Protein AF-A0A3B9LWY7-F1 (afdb_monomer)

Radius of gyration: 24.26 Å; Cα contacts (8 Å, |Δi|>4): 453; chains: 1; bounding box: 61×68×82 Å

Mean predicted aligned error: 7.89 Å

Solvent-accessible surface area (backbone atoms only — not comparable to full-atom values): 15225 Å² total; per-residue (Å²): 139,87,84,85,83,85,80,82,82,78,80,77,78,77,77,74,78,71,76,75,77,68,50,30,32,35,52,43,59,10,39,91,39,77,55,3,42,53,45,30,51,45,33,46,59,39,43,55,74,39,89,74,44,43,59,57,59,55,71,57,39,55,50,28,39,50,73,69,66,57,84,69,81,74,62,43,34,27,64,58,33,23,55,49,20,58,53,57,72,30,55,25,37,34,42,32,42,20,50,75,44,82,46,75,54,98,72,73,75,64,32,14,39,14,37,37,41,40,36,38,30,34,16,84,69,19,44,77,76,46,66,51,65,62,66,29,75,26,83,40,58,69,59,7,44,49,52,42,52,51,55,54,48,33,69,62,51,40,49,50,53,56,50,51,51,55,49,51,54,48,51,58,48,48,64,70,65,48,76,82,61,91,78,64,73,87,79,77,80,77,60,96,43,68,68,59,17,50,76,72,76,44,48,74,70,43,64,78,56,92,80,80,57,67,84,36,69,61,18,62,78,61,75,59,83,72,62,71,42,69,47,73,44,65,48,86,76,16,43,61,76,46,79,42,80,43,16,47,44,46,54,53,50,48,60,30,44,53,61,44,53,66,71,39,44,28,44,53,93

Nearest PDB structures (foldseek):
  6uxc-assembly2_B  TM=6.374E-01  e=3.022E-06  Chlamydia trachomatis L2/434/Bu
  4hrv-assembly1_B  TM=6.033E-01  e=4.175E-04  Neisseria meningitidis
  3w1e-assembly1_A  TM=3.614E-01  e=6.479E-06  Vibrio alginolyticus
  4kwy-assembly1_A  TM=4.537E-01  e=3.114E-04  Caulobacter vibrioides CB15
  5tse-assembly3_C  TM=3.871E-01  e=7.847E-03  Acinetobacter baumannii

Structure (mmCIF, N/CA/C/O backbone):
data_AF-A0A3B9LWY7-F1
#
_entry.id   AF-A0A3B9LWY7-F1
#
loop_
_atom_site.group_PDB
_atom_site.id
_atom_site.type_symbol
_atom_site.label_atom_id
_atom_site.label_alt_id
_atom_site.label_comp_id
_atom_site.label_asym_id
_atom_site.label_entity_id
_atom_site.label_seq_id
_atom_site.pdbx_PDB_ins_code
_atom_site.Cartn_x
_atom_site.Cartn_y
_atom_site.Cartn_z
_atom_site.occupancy
_atom_site.B_iso_or_equiv
_atom_site.auth_seq_id
_atom_site.auth_comp_id
_atom_site.auth_asym_id
_atom_site.auth_atom_id
_atom_site.pdbx_PDB_model_num
ATOM 1 N N . MET A 1 1 ? -27.396 -40.384 -60.103 1.00 39.47 1 MET A N 1
ATOM 2 C CA . MET A 1 1 ? -26.252 -40.626 -59.195 1.00 39.47 1 MET A CA 1
ATOM 3 C C . MET A 1 1 ? -25.638 -39.269 -58.872 1.00 39.47 1 MET A C 1
ATOM 5 O O . MET A 1 1 ? -25.611 -38.453 -59.780 1.00 39.47 1 MET A O 1
ATOM 9 N N . LEU A 1 2 ? -25.191 -39.069 -57.625 1.00 35.66 2 LEU A N 1
ATOM 10 C CA . LEU A 1 2 ? -24.699 -37.832 -56.975 1.00 35.66 2 LEU A CA 1
ATOM 11 C C . LEU A 1 2 ? -25.764 -36.928 -56.317 1.00 35.66 2 LEU A C 1
ATOM 13 O O . LEU A 1 2 ? -26.243 -35.954 -56.887 1.00 35.66 2 LEU A O 1
ATOM 17 N N . LEU A 1 3 ? -26.081 -37.280 -55.063 1.00 36.31 3 LEU A N 1
ATOM 18 C CA . LEU A 1 3 ? -26.580 -36.379 -54.021 1.00 36.31 3 LEU A CA 1
ATOM 19 C C . LEU A 1 3 ? -25.378 -35.588 -53.468 1.00 36.31 3 LEU A C 1
ATOM 21 O O . LEU A 1 3 ? -24.399 -36.204 -53.048 1.00 36.31 3 LEU A O 1
ATOM 25 N N . ALA A 1 4 ? -25.456 -34.259 -53.433 1.00 38.34 4 ALA A N 1
ATOM 26 C CA . ALA A 1 4 ? -24.498 -33.416 -52.720 1.00 38.34 4 ALA A CA 1
ATOM 27 C C . ALA A 1 4 ? -25.027 -33.150 -51.302 1.00 38.34 4 ALA A C 1
ATOM 29 O O . ALA A 1 4 ? -26.046 -32.483 -51.128 1.00 38.34 4 ALA A O 1
ATOM 30 N N . ALA A 1 5 ? -24.359 -33.710 -50.294 1.00 42.88 5 ALA A N 1
ATOM 31 C CA . ALA A 1 5 ? -24.641 -33.456 -48.888 1.00 42.88 5 ALA A CA 1
ATOM 32 C C . ALA A 1 5 ? -23.820 -32.246 -48.414 1.00 42.88 5 ALA A C 1
ATOM 34 O O . ALA A 1 5 ? -22.599 -32.325 -48.296 1.00 42.88 5 ALA A O 1
ATOM 35 N N . SER A 1 6 ? -24.491 -31.124 -48.148 1.00 39.50 6 SER A N 1
ATOM 36 C CA . SER A 1 6 ? -23.903 -29.978 -47.450 1.00 39.50 6 SER A CA 1
ATOM 37 C C . SER A 1 6 ? -23.826 -30.284 -45.955 1.00 39.50 6 SER A C 1
ATOM 39 O O . SER A 1 6 ? -24.847 -30.310 -45.271 1.00 39.50 6 SER A O 1
ATOM 41 N N . PHE A 1 7 ? -22.615 -30.503 -45.444 1.00 39.81 7 PHE A N 1
ATOM 42 C CA . PHE A 1 7 ? -22.345 -30.513 -44.009 1.00 39.81 7 PHE A CA 1
ATOM 43 C C . PHE A 1 7 ? -22.220 -29.069 -43.510 1.00 39.81 7 PHE A C 1
ATOM 45 O O . PHE A 1 7 ? -21.293 -28.350 -43.877 1.00 39.81 7 PHE A O 1
ATOM 52 N N . LEU A 1 8 ? -23.180 -28.644 -42.687 1.00 37.53 8 LEU A N 1
ATOM 53 C CA . LEU A 1 8 ? -23.111 -27.400 -41.926 1.00 37.53 8 LEU A CA 1
ATOM 54 C C . LEU A 1 8 ? -22.264 -27.656 -40.669 1.00 37.53 8 LEU A C 1
ATOM 56 O O . LEU A 1 8 ? -22.717 -28.309 -39.728 1.00 37.53 8 LEU A O 1
ATOM 60 N N . SER A 1 9 ? -21.031 -27.161 -40.652 1.00 38.88 9 SER A N 1
ATOM 61 C CA . SER A 1 9 ? -20.160 -27.215 -39.476 1.00 38.88 9 SER A CA 1
ATOM 62 C C . SER A 1 9 ? -20.538 -26.092 -38.506 1.00 38.88 9 SER A C 1
ATOM 64 O O . SER A 1 9 ? -20.132 -24.945 -38.683 1.00 38.88 9 SER A O 1
ATOM 66 N N . PHE A 1 10 ? -21.324 -26.409 -37.477 1.00 38.25 10 PHE A N 1
ATOM 67 C CA . PHE A 1 10 ? -21.504 -25.530 -36.320 1.00 38.25 10 PHE A CA 1
ATOM 68 C C . PHE A 1 10 ? -20.219 -25.551 -35.481 1.00 38.25 10 PHE A C 1
ATOM 70 O O . PHE A 1 10 ? -19.964 -26.500 -34.743 1.00 38.25 10 PHE A O 1
ATOM 77 N N . ASN A 1 11 ? -19.402 -24.502 -35.590 1.00 37.69 11 ASN A N 1
ATOM 78 C CA . ASN A 1 11 ? -18.345 -24.235 -34.619 1.00 37.69 11 ASN A CA 1
ATOM 79 C C . ASN A 1 11 ? -19.003 -23.733 -33.326 1.00 37.69 11 ASN A C 1
ATOM 81 O O . ASN A 1 11 ? -19.294 -22.545 -33.192 1.00 37.69 11 ASN A O 1
ATOM 85 N N . LEU A 1 12 ? -19.269 -24.636 -32.377 1.00 42.66 12 LEU A N 1
ATOM 86 C CA . LEU A 1 12 ? -19.456 -24.235 -30.986 1.00 42.66 12 LEU A CA 1
ATOM 87 C C . LEU A 1 12 ? -18.087 -23.806 -30.450 1.00 42.66 12 LEU A C 1
ATOM 89 O O . LEU A 1 12 ? -17.295 -24.637 -30.008 1.00 42.66 12 LEU A O 1
ATOM 93 N N . SER A 1 13 ? -17.811 -22.504 -30.475 1.00 43.75 13 SER A N 1
ATOM 94 C CA . SER A 1 13 ? -16.790 -21.925 -29.608 1.00 43.75 13 SER A CA 1
ATOM 95 C C . SER A 1 13 ? -17.257 -22.116 -28.169 1.00 43.75 13 SER A C 1
ATOM 97 O O . SER A 1 13 ? -18.077 -21.354 -27.657 1.00 43.75 13 SER A O 1
ATOM 99 N N . ALA A 1 14 ? -16.770 -23.173 -27.524 1.00 39.53 14 ALA A N 1
ATOM 100 C CA . ALA A 1 14 ? -16.868 -23.333 -26.087 1.00 39.53 14 ALA A CA 1
ATOM 101 C C . ALA A 1 14 ? -16.003 -22.242 -25.441 1.00 39.53 14 ALA A C 1
ATOM 103 O O . ALA A 1 14 ? -14.825 -22.445 -25.160 1.00 39.53 14 ALA A O 1
ATOM 104 N N . ALA A 1 15 ? -16.585 -21.061 -25.229 1.00 42.59 15 ALA A N 1
ATOM 105 C CA . ALA A 1 15 ? -16.087 -20.128 -24.236 1.00 42.59 15 ALA A CA 1
ATOM 106 C C . ALA A 1 15 ? -16.265 -20.821 -22.882 1.00 42.59 15 ALA A C 1
ATOM 108 O O . ALA A 1 15 ? -17.331 -20.759 -22.268 1.00 42.59 15 ALA A O 1
ATOM 109 N N . GLY A 1 16 ? -15.252 -21.582 -22.471 1.00 38.44 16 GLY A N 1
ATOM 110 C CA . GLY A 1 16 ? -15.178 -22.132 -21.132 1.00 38.44 16 GLY A CA 1
ATOM 111 C C . GLY A 1 16 ? -15.204 -20.963 -20.162 1.00 38.44 16 GLY A C 1
ATOM 112 O O . GLY A 1 16 ? -14.192 -20.301 -19.962 1.00 38.44 16 GLY A O 1
ATOM 113 N N . GLN A 1 17 ? -16.369 -20.687 -19.578 1.00 44.22 17 GLN A N 1
ATOM 114 C CA . GLN A 1 17 ? -16.454 -19.865 -18.386 1.00 44.22 17 GLN A CA 1
ATOM 115 C C . GLN A 1 17 ? -15.777 -20.653 -17.267 1.00 44.22 17 GLN A C 1
ATOM 117 O O . GLN A 1 17 ? -16.415 -21.408 -16.535 1.00 44.22 17 GLN A O 1
ATOM 122 N N . THR A 1 18 ? -14.458 -20.527 -17.147 1.00 46.84 18 THR A N 1
ATOM 123 C CA . THR A 1 18 ? -13.780 -20.826 -15.892 1.00 46.84 18 THR A CA 1
ATOM 124 C C . THR A 1 18 ? -14.348 -19.857 -14.871 1.00 46.84 18 THR A C 1
ATOM 126 O O . THR A 1 18 ? -13.968 -18.687 -14.850 1.00 46.84 18 THR A O 1
ATOM 129 N N . SER A 1 19 ? -15.310 -20.330 -14.077 1.00 52.88 19 SER A N 1
ATOM 130 C CA . SER A 1 19 ? -15.795 -19.633 -12.890 1.00 52.88 19 SER A CA 1
ATOM 131 C C . SER A 1 19 ? -14.568 -19.175 -12.105 1.00 52.88 19 SER A C 1
ATOM 133 O O . SER A 1 19 ? -13.784 -20.007 -11.647 1.00 52.88 19 SER A O 1
ATOM 135 N N . GLY A 1 20 ? -14.336 -17.861 -12.062 1.00 64.56 20 GLY A N 1
ATOM 136 C CA . GLY A 1 20 ? -13.120 -17.298 -11.490 1.00 64.56 20 GLY A CA 1
ATOM 137 C C . GLY A 1 20 ? -12.962 -17.763 -10.047 1.00 64.56 20 GLY A C 1
ATOM 138 O O . GLY A 1 20 ? -13.898 -17.650 -9.257 1.00 64.56 20 GLY A O 1
ATOM 139 N N . ARG A 1 21 ? -11.791 -18.315 -9.710 1.00 84.12 21 ARG A N 1
ATOM 140 C CA . ARG A 1 21 ? -11.434 -18.611 -8.319 1.00 84.12 21 ARG A CA 1
ATOM 141 C C . ARG A 1 21 ? -11.608 -17.333 -7.493 1.00 84.12 21 ARG A C 1
ATOM 143 O O . ARG A 1 21 ? -11.116 -16.280 -7.900 1.00 84.12 21 ARG A O 1
ATOM 150 N N . VAL A 1 22 ? -12.285 -17.462 -6.350 1.00 92.56 22 VAL A N 1
ATOM 151 C CA . VAL A 1 22 ? -12.427 -16.390 -5.358 1.00 92.56 22 VAL A CA 1
ATOM 152 C C . VAL A 1 22 ? -11.024 -15.968 -4.907 1.00 92.56 22 VAL A C 1
ATOM 154 O O . VAL A 1 22 ? -10.291 -16.833 -4.410 1.00 92.56 22 VAL A O 1
ATOM 157 N N . PRO A 1 23 ? -10.628 -14.698 -5.107 1.00 95.50 23 PRO A N 1
ATOM 158 C CA . PRO A 1 23 ? -9.309 -14.226 -4.721 1.00 95.50 23 PRO A CA 1
ATOM 159 C C . PRO A 1 23 ? -9.136 -14.300 -3.211 1.00 95.50 23 PRO A C 1
ATOM 161 O O . PRO A 1 23 ? -10.068 -14.058 -2.433 1.00 95.50 23 PRO A O 1
ATOM 164 N N . THR A 1 24 ? -7.926 -14.654 -2.805 1.00 97.62 24 THR A N 1
ATOM 165 C CA . THR A 1 24 ? -7.570 -14.826 -1.403 1.00 97.62 24 THR A CA 1
ATOM 166 C C . THR A 1 24 ? -6.721 -13.654 -0.944 1.00 97.62 24 THR A C 1
ATOM 168 O O . THR A 1 24 ? -5.894 -13.151 -1.706 1.00 97.62 24 THR A O 1
ATOM 171 N N . ILE A 1 25 ? -6.960 -13.187 0.277 1.00 98.44 25 ILE A N 1
ATOM 172 C CA . ILE A 1 25 ? -6.294 -12.007 0.811 1.00 98.44 25 ILE A CA 1
ATOM 173 C C . ILE A 1 25 ? -5.812 -12.226 2.239 1.00 98.44 25 ILE A C 1
ATOM 175 O O . ILE A 1 25 ? -6.582 -12.599 3.126 1.00 98.44 25 ILE A O 1
ATOM 179 N N . ALA A 1 26 ? -4.535 -11.938 2.460 1.00 98.62 26 ALA A N 1
ATOM 180 C CA . ALA A 1 26 ? -3.935 -11.870 3.782 1.00 98.62 26 ALA A CA 1
ATOM 181 C C . ALA A 1 26 ? -3.931 -10.421 4.292 1.00 98.62 26 ALA A C 1
ATOM 183 O O . ALA A 1 26 ? -3.662 -9.491 3.537 1.00 98.62 26 ALA A O 1
ATOM 184 N N . VAL A 1 27 ? -4.193 -10.211 5.582 1.00 98.56 27 VAL A N 1
ATOM 185 C CA . VAL A 1 27 ? -4.053 -8.894 6.227 1.00 98.56 27 VAL A CA 1
ATOM 186 C C . VAL A 1 27 ? -2.999 -9.019 7.317 1.00 98.56 27 VAL A C 1
ATOM 188 O O . VAL A 1 27 ? -3.226 -9.704 8.314 1.00 98.56 27 VAL A O 1
ATOM 191 N N . LEU A 1 28 ? -1.841 -8.397 7.101 1.00 98.50 28 LEU A N 1
ATOM 192 C CA . LEU A 1 28 ? -0.750 -8.359 8.070 1.00 98.50 28 LEU A CA 1
ATOM 193 C C . LEU A 1 28 ? -1.039 -7.330 9.170 1.00 98.50 28 LEU A C 1
ATOM 195 O O . LEU A 1 28 ? -1.830 -6.404 8.982 1.00 98.50 28 LEU A O 1
ATOM 199 N N . ASP A 1 29 ? -0.364 -7.482 10.312 1.00 97.00 29 ASP A N 1
ATOM 200 C CA . ASP A 1 29 ? -0.404 -6.488 11.387 1.00 97.00 29 ASP A CA 1
ATOM 201 C C . ASP A 1 29 ? 0.097 -5.126 10.855 1.00 97.00 29 ASP A C 1
ATOM 203 O O . ASP A 1 29 ? 1.108 -5.055 10.149 1.00 97.00 29 ASP A O 1
ATOM 207 N N . PHE A 1 30 ? -0.606 -4.036 11.184 1.00 97.56 30 PHE A N 1
ATOM 208 C CA . PHE A 1 30 ? -0.230 -2.686 10.743 1.00 97.56 30 PHE A CA 1
ATOM 209 C C . PHE A 1 30 ? 0.815 -2.068 11.675 1.00 97.56 30 PHE A C 1
ATOM 211 O O . PHE A 1 30 ? 0.509 -1.175 12.470 1.00 97.56 30 PHE A O 1
ATOM 218 N N . GLY A 1 31 ? 2.040 -2.580 11.588 1.00 94.19 31 GLY A N 1
ATOM 219 C CA . GLY A 1 31 ? 3.131 -2.257 12.502 1.00 94.19 31 GLY A CA 1
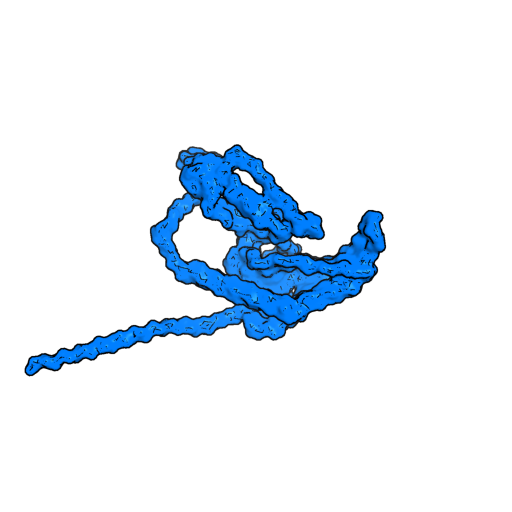ATOM 220 C C . GLY A 1 31 ? 2.935 -2.872 13.893 1.00 94.19 31 GLY A C 1
ATOM 221 O O . GLY A 1 31 ? 2.008 -3.646 14.142 1.00 94.19 31 GLY A O 1
ATOM 222 N N . ASP A 1 32 ? 3.808 -2.506 14.832 1.00 93.12 32 ASP A N 1
ATOM 223 C CA . ASP A 1 32 ? 3.849 -3.115 16.173 1.00 93.12 32 ASP A CA 1
ATOM 224 C C . ASP A 1 32 ? 2.919 -2.441 17.197 1.00 93.12 32 ASP A C 1
ATOM 226 O O . ASP A 1 32 ? 2.796 -2.876 18.350 1.00 93.12 32 ASP A O 1
ATOM 230 N N . SER A 1 33 ? 2.253 -1.355 16.804 1.00 95.56 33 SER A N 1
ATOM 231 C CA . SER A 1 33 ? 1.417 -0.578 17.714 1.00 95.56 33 SER A CA 1
ATOM 232 C C . SER A 1 33 ? 0.145 -1.346 18.120 1.00 95.56 33 SER A C 1
ATOM 234 O O . SER A 1 33 ? -0.378 -2.204 17.402 1.00 95.56 33 SER A O 1
ATOM 236 N N . ALA A 1 34 ? -0.405 -1.027 19.297 1.00 96.12 34 ALA A N 1
ATOM 237 C CA . ALA A 1 34 ? -1.677 -1.606 19.738 1.00 96.12 34 ALA A CA 1
ATOM 238 C C . ALA A 1 34 ? -2.847 -1.221 18.813 1.00 96.12 34 ALA A C 1
ATOM 240 O O . ALA A 1 34 ? -3.760 -2.023 18.609 1.00 96.12 34 ALA A O 1
ATOM 241 N N . LEU A 1 35 ? -2.810 -0.012 18.240 1.00 98.06 35 LEU A N 1
ATOM 242 C CA . LEU A 1 35 ? -3.773 0.408 17.227 1.00 98.06 35 LEU A CA 1
ATOM 243 C C . LEU A 1 35 ? -3.569 -0.366 15.922 1.00 98.06 35 LEU A C 1
ATOM 245 O O . LEU A 1 35 ? -4.555 -0.760 15.316 1.00 98.06 35 LEU A O 1
ATOM 249 N N . GLY A 1 36 ? -2.321 -0.635 15.535 1.00 97.81 36 GLY A N 1
ATOM 250 C CA . GLY A 1 36 ? -1.944 -1.407 14.351 1.00 97.81 36 GLY A CA 1
ATOM 251 C C . GLY A 1 36 ? -2.590 -2.784 14.294 1.00 97.81 36 GLY A C 1
ATOM 252 O O . GLY A 1 36 ? -3.277 -3.132 13.328 1.00 97.81 36 GLY A O 1
ATOM 253 N N . ARG A 1 37 ? -2.459 -3.540 15.385 1.00 96.56 37 ARG A N 1
ATOM 254 C CA . ARG A 1 37 ? -3.116 -4.848 15.532 1.00 96.56 37 ARG A CA 1
ATOM 255 C C . ARG A 1 37 ? -4.639 -4.737 15.470 1.00 96.56 37 ARG A C 1
ATOM 257 O O . ARG A 1 37 ? -5.270 -5.406 14.664 1.00 96.56 37 ARG A O 1
ATOM 264 N N . ARG A 1 38 ? -5.236 -3.801 16.216 1.00 97.88 38 ARG A N 1
ATOM 265 C CA . ARG A 1 38 ? -6.697 -3.588 16.196 1.00 97.88 38 ARG A CA 1
ATOM 266 C C . ARG A 1 38 ? -7.219 -3.150 14.823 1.00 97.88 38 ARG A C 1
ATOM 268 O O . ARG A 1 38 ? -8.319 -3.533 14.444 1.00 97.88 38 ARG A O 1
ATOM 275 N N . ALA A 1 39 ? -6.477 -2.317 14.099 1.00 98.44 39 ALA A N 1
ATOM 276 C CA . ALA A 1 39 ? -6.865 -1.806 12.787 1.00 98.44 39 ALA A CA 1
ATOM 277 C C . ALA A 1 39 ? -6.840 -2.914 11.729 1.00 98.44 39 ALA A C 1
ATOM 279 O O . ALA A 1 39 ? -7.824 -3.081 11.009 1.00 98.44 39 ALA A O 1
ATOM 280 N N . SER A 1 40 ? -5.763 -3.701 11.687 1.00 98.19 40 SER A N 1
ATOM 281 C CA . SER A 1 40 ? -5.647 -4.865 10.800 1.00 98.19 40 SER A CA 1
ATOM 282 C C . SER A 1 40 ? -6.686 -5.949 11.123 1.00 98.19 40 SER A C 1
ATOM 284 O O . SER A 1 40 ? -7.351 -6.429 10.208 1.00 98.19 40 SER A O 1
ATOM 286 N N . GLU A 1 41 ? -6.912 -6.271 12.405 1.00 97.94 41 GLU A N 1
ATOM 287 C CA . GLU A 1 41 ? -8.005 -7.142 12.890 1.00 97.94 41 GLU A CA 1
ATOM 288 C C . GLU A 1 41 ? -9.373 -6.684 12.378 1.00 97.94 41 GLU A C 1
ATOM 290 O O . GLU A 1 41 ? -10.084 -7.443 11.719 1.00 97.94 41 GLU A O 1
ATOM 295 N N . ARG A 1 42 ? -9.728 -5.416 12.609 1.00 98.12 42 ARG A N 1
ATOM 296 C CA . ARG A 1 42 ? -11.029 -4.875 12.194 1.00 98.12 42 ARG A CA 1
ATOM 297 C C . ARG A 1 42 ? -11.201 -4.819 10.684 1.00 98.12 42 ARG A C 1
ATOM 299 O O . ARG A 1 42 ? -12.300 -5.083 10.197 1.00 98.12 42 ARG A O 1
ATOM 306 N N . LEU A 1 43 ? -10.144 -4.492 9.943 1.00 98.44 43 LEU A N 1
ATOM 307 C CA . LEU A 1 43 ? -10.188 -4.522 8.487 1.00 98.44 43 LEU A CA 1
ATOM 308 C C . LEU A 1 43 ? -10.399 -5.956 7.987 1.00 98.44 43 LEU A C 1
ATOM 310 O O . LEU A 1 43 ? -11.299 -6.186 7.183 1.00 98.44 43 LEU A O 1
ATOM 314 N N . ALA A 1 44 ? -9.640 -6.928 8.502 1.00 98.31 44 ALA A N 1
ATOM 315 C CA . ALA A 1 44 ? -9.779 -8.334 8.130 1.00 98.31 44 ALA A CA 1
ATOM 316 C C . ALA A 1 44 ? -11.186 -8.874 8.437 1.00 98.31 44 ALA A C 1
ATOM 318 O O . ALA A 1 44 ? -11.799 -9.522 7.589 1.00 98.31 44 ALA A O 1
ATOM 319 N N . GLU A 1 45 ? -11.731 -8.576 9.620 1.00 97.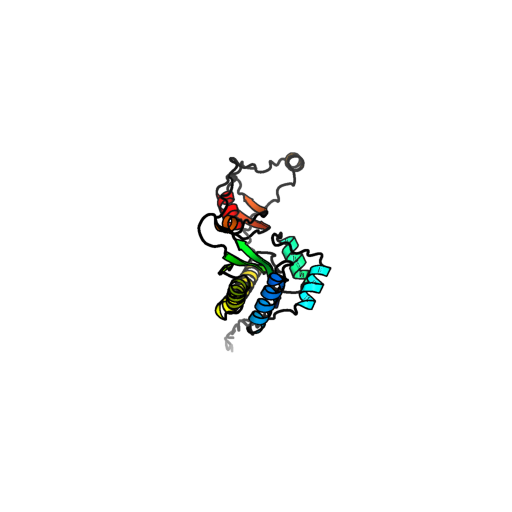94 45 GLU A N 1
ATOM 320 C CA . GLU A 1 45 ? -13.106 -8.926 10.000 1.00 97.94 45 GLU A CA 1
ATOM 321 C C . GLU A 1 45 ? -14.148 -8.290 9.076 1.00 97.94 45 GLU A C 1
ATOM 323 O O . GLU A 1 45 ? -15.093 -8.965 8.669 1.00 97.94 45 GLU A O 1
ATOM 328 N N . SER A 1 46 ? -13.972 -7.017 8.708 1.00 98.00 46 SER A N 1
ATOM 329 C CA . SER A 1 46 ? -14.859 -6.349 7.753 1.00 98.00 46 SER A CA 1
ATOM 330 C C . SER A 1 46 ? -14.806 -7.033 6.389 1.00 98.00 46 SER A C 1
ATOM 332 O O . SER A 1 46 ? -15.853 -7.382 5.846 1.00 98.00 46 SER A O 1
ATOM 334 N N . LEU A 1 47 ? -13.609 -7.292 5.853 1.00 98.12 47 LEU A N 1
ATOM 335 C CA . LEU A 1 47 ? -13.425 -7.930 4.546 1.00 98.12 47 LEU A CA 1
ATOM 336 C C . LEU A 1 47 ? -14.030 -9.342 4.489 1.00 98.12 47 LEU A C 1
ATOM 338 O O . LEU A 1 47 ? -14.558 -9.721 3.447 1.00 98.12 47 LEU A O 1
ATOM 342 N N . LYS A 1 48 ? -14.048 -10.090 5.604 1.00 97.31 48 LYS A N 1
ATOM 343 C CA . LYS A 1 48 ? -14.710 -11.410 5.699 1.00 97.31 48 LYS A CA 1
ATOM 344 C C . LYS A 1 48 ? -16.216 -11.363 5.421 1.00 97.31 48 LYS A C 1
ATOM 346 O O . LYS A 1 48 ? -16.801 -12.398 5.118 1.00 97.31 48 LYS A O 1
ATOM 351 N N . LEU A 1 49 ? -16.850 -10.194 5.532 1.00 96.75 49 LEU A N 1
ATOM 352 C CA . LEU A 1 49 ? -18.270 -10.011 5.216 1.00 96.75 49 LEU A CA 1
ATOM 353 C C . LEU A 1 49 ? -18.539 -9.930 3.703 1.00 96.75 49 LEU A C 1
ATOM 355 O O . LEU A 1 49 ? -19.701 -9.955 3.296 1.00 96.75 49 LEU A O 1
ATOM 359 N N . ASP A 1 50 ? -17.501 -9.800 2.871 1.00 95.56 50 ASP A N 1
ATOM 360 C CA . ASP A 1 50 ? -17.629 -9.830 1.417 1.00 95.56 50 ASP A CA 1
ATOM 361 C C . ASP A 1 50 ? -17.422 -11.255 0.887 1.00 95.56 50 ASP A C 1
ATOM 363 O O . ASP A 1 50 ? -16.313 -11.783 0.866 1.00 95.56 50 ASP A O 1
ATOM 367 N N . ASN A 1 51 ? -18.498 -11.875 0.398 1.00 93.50 51 ASN A N 1
ATOM 368 C CA . ASN A 1 51 ? -18.465 -13.244 -0.128 1.00 93.50 51 ASN A CA 1
ATOM 369 C C . ASN A 1 51 ? -17.640 -13.399 -1.420 1.00 93.50 51 ASN A C 1
ATOM 371 O O . ASN A 1 51 ? -17.473 -14.519 -1.904 1.00 93.50 51 ASN A O 1
ATOM 375 N N . SER A 1 52 ? -17.171 -12.300 -2.020 1.00 95.00 52 SER A N 1
ATOM 376 C CA . SER A 1 52 ? -16.296 -12.338 -3.192 1.00 95.00 52 SER A CA 1
ATOM 377 C C . SER A 1 52 ? -14.807 -12.371 -2.853 1.00 95.00 52 SER A C 1
ATOM 379 O O . SER A 1 52 ? -14.000 -12.450 -3.777 1.00 95.00 52 SER A O 1
ATOM 381 N N . LEU A 1 53 ? -14.449 -12.374 -1.564 1.00 96.50 53 LEU A N 1
ATOM 382 C CA . LEU A 1 53 ? -13.080 -12.504 -1.068 1.00 96.50 53 LEU A CA 1
ATOM 383 C C . LEU A 1 53 ? -12.966 -13.681 -0.091 1.00 96.50 53 LEU A C 1
ATOM 385 O O . LEU A 1 53 ? -13.862 -13.940 0.711 1.00 96.50 53 LEU A O 1
ATOM 389 N N . ARG A 1 54 ? -11.824 -14.371 -0.104 1.00 97.50 54 ARG A N 1
ATOM 390 C CA . ARG A 1 54 ? -11.446 -15.308 0.962 1.00 97.50 54 ARG A CA 1
ATOM 391 C C . ARG A 1 54 ? -10.345 -14.672 1.803 1.00 97.50 54 ARG A C 1
ATOM 393 O O . ARG A 1 54 ? -9.200 -14.625 1.371 1.00 97.50 54 ARG A O 1
ATOM 400 N N . VAL A 1 55 ? -10.685 -14.193 2.994 1.00 98.19 55 VAL A N 1
ATOM 401 C CA . VAL A 1 55 ? -9.702 -13.610 3.919 1.00 98.19 55 VAL A CA 1
ATOM 402 C C . VAL A 1 55 ? -9.046 -14.717 4.738 1.00 98.19 55 VAL A C 1
ATOM 404 O O . VAL A 1 55 ? -9.750 -15.533 5.339 1.00 98.19 55 VAL A O 1
ATOM 407 N N . ASP A 1 56 ? -7.717 -14.745 4.764 1.00 97.94 56 ASP A N 1
ATOM 408 C CA . ASP A 1 56 ? -6.964 -15.732 5.537 1.00 97.94 56 ASP A CA 1
ATOM 409 C C . ASP A 1 56 ? -7.081 -15.501 7.053 1.00 97.94 56 ASP A C 1
ATOM 411 O O . ASP A 1 56 ? -7.434 -14.420 7.538 1.00 97.94 56 ASP A O 1
ATOM 415 N N . ASP A 1 57 ? -6.812 -16.557 7.821 1.00 97.00 57 ASP A N 1
ATOM 416 C CA . ASP A 1 57 ? -6.770 -16.475 9.276 1.00 97.00 57 ASP A CA 1
ATOM 417 C C . ASP A 1 57 ? -5.545 -15.674 9.744 1.00 97.00 57 ASP A C 1
ATOM 419 O O . ASP A 1 57 ? -4.432 -15.877 9.260 1.00 97.00 57 ASP A O 1
ATOM 423 N N . GLN A 1 58 ? -5.734 -14.759 10.695 1.00 94.94 58 GLN A N 1
ATOM 424 C CA . GLN A 1 58 ? -4.669 -13.834 11.082 1.00 94.94 58 GLN A CA 1
ATOM 425 C C . GLN A 1 58 ? -3.508 -14.499 11.815 1.00 94.94 58 GLN A C 1
ATOM 427 O O . GLN A 1 58 ? -2.366 -14.075 11.638 1.00 94.94 58 GLN A O 1
ATOM 432 N N . ASP A 1 59 ? -3.758 -15.541 12.609 1.00 95.81 59 ASP A N 1
ATOM 433 C CA . ASP A 1 59 ? -2.670 -16.240 13.290 1.00 95.81 59 ASP A CA 1
ATOM 434 C C . ASP A 1 59 ? -1.831 -17.036 12.283 1.00 95.81 59 ASP A C 1
ATOM 436 O O . ASP A 1 59 ? -0.603 -17.079 12.402 1.00 95.81 59 ASP A O 1
ATOM 440 N N . GLN A 1 60 ? -2.465 -17.577 11.235 1.00 96.75 60 GLN A N 1
ATOM 441 C CA . GLN A 1 60 ? -1.763 -18.196 10.106 1.00 96.75 60 GLN A CA 1
ATOM 442 C C . GLN A 1 60 ? -0.929 -17.176 9.326 1.00 96.75 60 GLN A C 1
ATOM 444 O O . GLN A 1 60 ? 0.254 -17.420 9.092 1.00 96.75 60 GLN A O 1
ATOM 449 N N . VAL A 1 61 ? -1.506 -16.019 8.984 1.00 97.69 61 VAL A N 1
ATOM 450 C CA . VAL A 1 61 ? -0.797 -14.927 8.291 1.00 97.69 61 VAL A CA 1
ATOM 451 C C . VAL A 1 61 ? 0.417 -14.471 9.101 1.00 97.69 61 VAL A C 1
ATOM 453 O O . VAL A 1 61 ? 1.519 -14.368 8.564 1.00 97.69 61 VAL A O 1
ATOM 456 N N . ARG A 1 62 ? 0.253 -14.260 10.412 1.00 95.81 62 ARG A N 1
ATOM 457 C CA . ARG A 1 62 ? 1.336 -13.834 11.308 1.00 95.81 62 ARG A CA 1
ATOM 458 C C . ARG A 1 62 ? 2.443 -14.882 11.408 1.00 95.81 62 ARG A C 1
ATOM 460 O O . ARG A 1 62 ? 3.623 -14.527 11.396 1.00 95.81 62 ARG A O 1
ATOM 467 N N . ALA A 1 63 ? 2.083 -16.160 11.512 1.00 97.25 63 ALA A N 1
ATOM 468 C CA . ALA A 1 63 ? 3.049 -17.253 11.548 1.00 97.25 63 ALA A CA 1
ATOM 469 C C . ALA A 1 63 ? 3.823 -17.370 10.224 1.00 97.25 63 ALA A C 1
ATOM 471 O O . ALA A 1 63 ? 5.050 -17.462 10.248 1.00 97.25 63 ALA A O 1
ATOM 472 N N . ALA A 1 64 ? 3.125 -17.304 9.088 1.00 97.81 64 ALA A N 1
ATOM 473 C CA . ALA A 1 64 ? 3.718 -17.379 7.757 1.00 97.81 64 ALA A CA 1
ATOM 474 C C . ALA A 1 64 ? 4.665 -16.202 7.479 1.00 97.81 64 ALA A C 1
ATOM 476 O O . ALA A 1 64 ? 5.817 -16.420 7.106 1.00 97.81 64 ALA A O 1
ATOM 477 N N . ALA A 1 65 ? 4.231 -14.965 7.750 1.00 96.94 65 ALA A N 1
ATOM 478 C CA . ALA A 1 65 ? 5.053 -13.770 7.560 1.00 96.94 65 ALA A CA 1
ATOM 479 C C . ALA A 1 65 ? 6.348 -13.827 8.391 1.00 96.94 65 ALA A C 1
ATOM 481 O O . ALA A 1 65 ? 7.440 -13.616 7.866 1.00 96.94 65 ALA A O 1
ATOM 482 N N . ARG A 1 66 ? 6.252 -14.190 9.678 1.00 95.62 66 ARG A N 1
ATOM 483 C CA . ARG A 1 66 ? 7.435 -14.346 10.542 1.00 95.62 66 ARG A CA 1
ATOM 484 C C . ARG A 1 66 ? 8.339 -15.488 10.089 1.00 95.62 66 ARG A C 1
ATOM 486 O O . ARG A 1 66 ? 9.556 -15.344 10.137 1.00 95.62 66 ARG A O 1
ATOM 493 N N . GLY A 1 67 ? 7.760 -16.603 9.643 1.00 95.81 67 GLY A N 1
ATOM 494 C CA . GLY A 1 67 ? 8.505 -17.735 9.089 1.00 95.81 67 GLY A CA 1
ATOM 495 C C . GLY A 1 67 ? 9.294 -17.371 7.828 1.00 95.81 67 GLY A C 1
ATOM 496 O O . GLY A 1 67 ? 10.387 -17.892 7.629 1.00 95.81 67 GLY A O 1
ATOM 497 N N . ALA A 1 68 ? 8.784 -16.428 7.033 1.00 94.62 68 ALA A N 1
ATOM 498 C CA . ALA A 1 68 ? 9.462 -15.863 5.866 1.00 94.62 68 ALA A CA 1
ATOM 499 C C . ALA A 1 68 ? 10.523 -14.800 6.211 1.00 94.62 68 ALA A C 1
ATOM 501 O O . ALA A 1 68 ? 11.181 -14.279 5.317 1.00 94.62 68 ALA A O 1
ATOM 502 N N . GLY A 1 69 ? 10.684 -14.450 7.492 1.00 94.69 69 GLY A N 1
ATOM 503 C CA . GLY A 1 69 ? 11.606 -13.403 7.934 1.00 94.69 69 GLY A CA 1
ATOM 504 C C . GLY A 1 69 ? 11.080 -11.976 7.750 1.00 94.69 69 GLY A C 1
ATOM 505 O O . GLY A 1 69 ? 11.853 -11.030 7.890 1.00 94.69 69 GLY A O 1
ATOM 506 N N . TYR A 1 70 ? 9.786 -11.789 7.468 1.00 95.12 70 TYR A N 1
ATOM 507 C CA . TYR A 1 70 ? 9.201 -10.455 7.359 1.00 95.12 70 TYR A CA 1
ATOM 508 C C . TYR A 1 70 ? 9.172 -9.749 8.718 1.00 95.12 70 TYR A C 1
ATOM 510 O O . TYR A 1 70 ? 8.651 -10.273 9.706 1.00 95.12 70 TYR A O 1
ATOM 518 N N . SER A 1 71 ? 9.711 -8.531 8.743 1.00 90.19 71 SER A N 1
ATOM 519 C CA . SER A 1 71 ? 9.921 -7.720 9.946 1.00 90.19 71 SER A CA 1
ATOM 520 C C . SER A 1 71 ? 9.069 -6.447 9.998 1.00 90.19 71 SER A C 1
ATOM 522 O O . SER A 1 71 ? 9.329 -5.585 10.831 1.00 90.19 71 SER A O 1
ATOM 524 N N . GLY A 1 72 ? 8.059 -6.312 9.129 1.00 91.75 72 GLY A N 1
ATOM 525 C CA . GLY A 1 72 ? 7.150 -5.158 9.142 1.00 91.75 72 GLY A CA 1
ATOM 526 C C . GLY A 1 72 ? 7.510 -4.015 8.185 1.00 91.75 72 GLY A C 1
ATOM 527 O O . GLY A 1 72 ? 6.960 -2.928 8.327 1.00 91.75 72 GLY A O 1
ATOM 528 N N . SER A 1 73 ? 8.418 -4.222 7.223 1.00 92.75 73 SER A N 1
ATOM 529 C CA . SER A 1 73 ? 8.744 -3.191 6.224 1.00 92.75 73 SER A CA 1
ATOM 530 C C . SER A 1 73 ? 7.550 -2.869 5.319 1.00 92.75 73 SER A C 1
ATOM 532 O O . SER A 1 73 ? 6.942 -3.765 4.739 1.00 92.75 73 SER A O 1
ATOM 534 N N . ILE A 1 74 ? 7.276 -1.576 5.133 1.00 94.88 74 ILE A N 1
ATOM 535 C CA . ILE A 1 74 ? 6.241 -1.064 4.222 1.00 94.88 74 ILE A CA 1
ATOM 536 C C . ILE A 1 74 ? 6.813 -0.523 2.899 1.00 94.88 74 ILE A C 1
ATOM 538 O O . ILE A 1 74 ? 6.096 0.125 2.150 1.00 94.88 74 ILE A O 1
ATOM 542 N N . ASN A 1 75 ? 8.100 -0.747 2.612 1.00 96.50 75 ASN A N 1
ATOM 543 C CA . ASN A 1 75 ? 8.775 -0.309 1.384 1.00 96.50 75 ASN A CA 1
ATOM 544 C C . ASN A 1 75 ? 9.481 -1.515 0.748 1.00 96.50 75 ASN A C 1
ATOM 546 O O . ASN A 1 75 ? 10.674 -1.734 0.953 1.00 96.50 75 ASN A O 1
ATOM 550 N N . LEU A 1 76 ? 8.707 -2.348 0.046 1.00 97.62 76 LEU A N 1
ATOM 551 C CA . LEU A 1 76 ? 9.181 -3.611 -0.527 1.00 97.62 76 LEU A CA 1
ATOM 552 C C . LEU A 1 76 ? 9.516 -3.459 -2.015 1.00 97.62 76 LEU A C 1
ATOM 554 O O . LEU A 1 76 ? 8.819 -2.776 -2.769 1.00 97.62 76 LEU A O 1
ATOM 558 N N . SER A 1 77 ? 10.568 -4.146 -2.457 1.00 98.12 77 SER A N 1
ATOM 559 C CA . SER A 1 77 ? 10.776 -4.435 -3.878 1.00 98.12 77 SER A CA 1
ATOM 560 C C . SER A 1 77 ? 9.731 -5.426 -4.398 1.00 98.12 77 SER A C 1
ATOM 562 O O . SER A 1 77 ? 9.101 -6.157 -3.630 1.00 98.12 77 SER A O 1
ATOM 564 N N . LEU A 1 78 ? 9.570 -5.506 -5.721 1.00 97.94 78 LEU A N 1
ATOM 565 C CA . LEU A 1 78 ? 8.676 -6.485 -6.347 1.00 97.94 78 LEU A CA 1
ATOM 566 C C . LEU A 1 78 ? 9.057 -7.927 -5.983 1.00 97.94 78 LEU A C 1
ATOM 568 O O . LEU A 1 78 ? 8.169 -8.759 -5.823 1.00 97.94 78 LEU A O 1
ATOM 572 N N . ASN A 1 79 ? 10.356 -8.229 -5.860 1.00 97.06 79 ASN A N 1
ATOM 573 C CA . ASN A 1 79 ? 10.830 -9.552 -5.441 1.00 97.06 79 ASN A CA 1
ATOM 574 C C . ASN A 1 79 ? 10.423 -9.838 -3.991 1.00 97.06 79 ASN A C 1
ATOM 576 O O . ASN A 1 79 ? 9.741 -10.825 -3.744 1.00 97.06 79 ASN A O 1
ATOM 580 N N . GLU A 1 80 ? 10.744 -8.933 -3.060 1.00 97.88 80 GLU A N 1
ATOM 581 C CA . GLU A 1 80 ? 10.398 -9.083 -1.638 1.00 97.88 80 GLU A CA 1
ATOM 582 C C . GLU A 1 80 ? 8.882 -9.233 -1.434 1.00 97.88 80 GLU A C 1
ATOM 584 O O . GLU A 1 80 ? 8.432 -10.075 -0.657 1.00 97.88 80 GLU A O 1
ATOM 589 N N . ALA A 1 81 ? 8.078 -8.456 -2.165 1.00 98.25 81 ALA A N 1
ATOM 590 C CA . ALA A 1 81 ? 6.623 -8.539 -2.119 1.00 98.25 81 ALA A CA 1
ATOM 591 C C . ALA A 1 81 ? 6.085 -9.878 -2.661 1.00 98.25 81 ALA A C 1
ATOM 593 O O . ALA A 1 81 ? 5.162 -10.445 -2.075 1.00 98.25 81 ALA A O 1
ATOM 594 N N . ARG A 1 82 ? 6.660 -10.403 -3.752 1.00 98.12 82 ARG A N 1
ATOM 595 C CA . ARG A 1 82 ? 6.297 -11.723 -4.297 1.00 98.12 82 ARG A CA 1
ATOM 596 C C . ARG A 1 82 ? 6.693 -12.856 -3.360 1.00 98.12 82 ARG A C 1
ATOM 598 O O . ARG A 1 82 ? 5.885 -13.753 -3.137 1.00 98.12 82 ARG A O 1
ATOM 605 N N . ASP A 1 83 ? 7.889 -12.799 -2.785 1.00 98.00 83 ASP A N 1
ATOM 606 C CA . ASP A 1 83 ? 8.379 -13.814 -1.851 1.00 98.00 83 ASP A CA 1
ATOM 607 C C . ASP A 1 83 ? 7.519 -13.853 -0.581 1.00 98.00 83 ASP A C 1
ATOM 609 O O . ASP A 1 83 ? 7.111 -14.928 -0.132 1.00 98.00 83 ASP A O 1
ATOM 613 N N . LEU A 1 84 ? 7.149 -12.680 -0.051 1.00 98.31 84 LEU A N 1
ATOM 614 C CA . LEU A 1 84 ? 6.201 -12.577 1.056 1.00 98.31 84 LEU A CA 1
ATOM 615 C C . LEU A 1 84 ? 4.826 -13.139 0.670 1.00 98.31 84 LEU A C 1
ATOM 617 O O . LEU A 1 84 ? 4.272 -13.960 1.399 1.00 98.31 84 LEU A O 1
ATOM 621 N N . GLY A 1 85 ? 4.285 -12.745 -0.484 1.00 97.69 85 GLY A N 1
ATOM 622 C CA . GLY A 1 85 ? 3.008 -13.252 -0.986 1.00 97.69 85 GLY A CA 1
ATOM 623 C C . GLY A 1 85 ? 2.988 -14.778 -1.155 1.00 97.69 85 GLY A C 1
ATOM 624 O O . GLY A 1 85 ? 2.029 -15.437 -0.743 1.00 97.69 85 GLY A O 1
ATOM 625 N N . ALA A 1 86 ? 4.075 -15.354 -1.674 1.00 97.31 86 ALA A N 1
ATOM 626 C CA . ALA A 1 86 ? 4.254 -16.795 -1.816 1.00 97.31 86 ALA A CA 1
ATOM 627 C C . ALA A 1 86 ? 4.293 -17.509 -0.457 1.00 97.31 86 ALA A C 1
ATOM 629 O O . ALA A 1 86 ? 3.665 -18.557 -0.303 1.00 97.31 86 ALA A O 1
ATOM 630 N N . ALA A 1 87 ? 4.971 -16.932 0.539 1.00 97.75 87 ALA A N 1
ATOM 631 C CA . ALA A 1 87 ? 5.007 -17.482 1.890 1.00 97.75 87 ALA A CA 1
ATOM 632 C C . ALA A 1 87 ? 3.639 -17.437 2.589 1.00 97.75 87 ALA A C 1
ATOM 634 O O . ALA A 1 87 ? 3.290 -18.361 3.323 1.00 97.75 87 ALA A O 1
ATOM 635 N N . LEU A 1 88 ? 2.853 -16.385 2.344 1.00 97.88 88 LEU A N 1
ATOM 636 C CA . LEU A 1 88 ? 1.481 -16.262 2.843 1.00 97.88 88 LEU A CA 1
ATOM 637 C C . LEU A 1 88 ? 0.516 -17.234 2.147 1.00 97.88 88 LEU A C 1
ATOM 639 O O . LEU A 1 88 ? -0.506 -17.596 2.723 1.00 97.88 88 LEU A O 1
ATOM 643 N N . GLY A 1 89 ? 0.828 -17.657 0.917 1.00 96.69 89 GLY A N 1
ATOM 644 C CA . GLY A 1 89 ? -0.036 -18.526 0.116 1.00 96.69 89 GLY A CA 1
ATOM 645 C C . GLY A 1 89 ? -1.315 -17.831 -0.360 1.00 96.69 89 GLY A C 1
ATOM 646 O O . GLY A 1 89 ? -2.329 -18.499 -0.583 1.00 96.69 89 GLY A O 1
ATOM 647 N N . SER A 1 90 ? -1.273 -16.503 -0.495 1.00 96.69 90 SER A N 1
ATOM 648 C CA . SER A 1 90 ? -2.436 -15.674 -0.805 1.00 96.69 90 SER A CA 1
ATOM 649 C C . SER A 1 90 ? -2.288 -14.937 -2.135 1.00 96.69 90 SER A C 1
ATOM 651 O O . SER A 1 90 ? -1.173 -14.651 -2.552 1.00 96.69 90 SER A O 1
ATOM 653 N N . ASP A 1 91 ? -3.400 -14.634 -2.814 1.00 97.75 91 ASP A N 1
ATOM 654 C CA . ASP A 1 91 ? -3.378 -13.959 -4.122 1.00 97.75 91 ASP A CA 1
ATOM 655 C C . ASP A 1 91 ? -3.035 -12.461 -3.983 1.00 97.75 91 ASP A C 1
ATOM 657 O O . ASP A 1 91 ? -2.381 -11.875 -4.851 1.00 97.75 91 ASP A O 1
ATOM 661 N N . PHE A 1 92 ? -3.450 -11.864 -2.864 1.00 98.62 92 PHE A N 1
ATOM 662 C CA . PHE A 1 92 ? -3.191 -10.482 -2.471 1.00 98.62 92 PHE A CA 1
ATOM 663 C C . PHE A 1 92 ? -2.836 -10.412 -0.988 1.00 98.62 92 PHE A C 1
ATOM 665 O O . PHE A 1 92 ? -3.197 -11.288 -0.199 1.00 98.62 92 PHE A O 1
ATOM 672 N N . PHE A 1 93 ? -2.183 -9.333 -0.577 1.00 98.75 93 PHE A N 1
ATOM 673 C CA . PHE A 1 93 ? -2.018 -9.040 0.839 1.00 98.75 93 PHE A CA 1
ATOM 674 C C . PHE A 1 93 ? -2.108 -7.546 1.126 1.00 98.75 93 PHE A C 1
ATOM 676 O O . PHE A 1 93 ? -1.860 -6.707 0.258 1.00 98.75 93 PHE A O 1
ATOM 683 N N . ILE A 1 94 ? -2.487 -7.228 2.361 1.00 98.75 94 ILE A N 1
ATOM 684 C CA . ILE A 1 94 ? -2.516 -5.871 2.891 1.00 98.75 94 ILE A CA 1
ATOM 685 C C . ILE A 1 94 ? -1.482 -5.767 4.001 1.00 98.75 94 ILE A C 1
ATOM 687 O O . ILE A 1 94 ? -1.510 -6.550 4.949 1.00 98.75 94 ILE A O 1
ATOM 691 N N . LEU A 1 95 ? -0.610 -4.771 3.900 1.00 98.25 95 LEU A N 1
ATOM 692 C CA . LEU A 1 95 ? 0.293 -4.360 4.970 1.00 98.25 95 LEU A CA 1
ATOM 693 C C . LEU A 1 95 ? 0.108 -2.877 5.271 1.00 98.25 95 LEU A C 1
ATOM 695 O O . LEU A 1 95 ? -0.567 -2.156 4.533 1.00 98.25 95 LEU A O 1
ATOM 699 N N . GLY A 1 96 ? 0.709 -2.415 6.359 1.00 97.62 96 GLY A N 1
ATOM 700 C CA . GLY A 1 96 ? 0.602 -1.020 6.727 1.00 97.62 96 GLY A CA 1
ATOM 701 C C . GLY A 1 96 ? 1.265 -0.679 8.044 1.00 97.62 96 GLY A C 1
ATOM 702 O O . GLY A 1 96 ? 1.927 -1.506 8.664 1.00 97.62 96 GLY A O 1
ATOM 703 N N . ASP A 1 97 ? 1.024 0.549 8.473 1.00 97.50 97 ASP A N 1
ATOM 704 C CA . ASP A 1 97 ? 1.363 1.060 9.796 1.00 97.50 97 ASP A CA 1
ATOM 705 C C . ASP A 1 97 ? 0.185 1.892 10.305 1.00 97.50 97 ASP A C 1
ATOM 707 O O . ASP A 1 97 ? -0.391 2.679 9.553 1.00 97.50 97 ASP A O 1
ATOM 711 N N . ALA A 1 98 ? -0.205 1.713 11.565 1.00 98.06 98 ALA A N 1
ATOM 712 C CA . ALA A 1 98 ? -1.236 2.543 12.176 1.00 98.06 98 ALA A CA 1
ATOM 713 C C . ALA A 1 98 ? -0.830 2.971 13.577 1.00 98.06 98 ALA A C 1
ATOM 715 O O . ALA A 1 98 ? -0.417 2.152 14.400 1.00 98.06 98 ALA A O 1
ATOM 716 N N . GLN A 1 99 ? -0.981 4.259 13.873 1.00 97.50 99 GLN A N 1
ATOM 717 C CA . GLN A 1 99 ? -0.550 4.850 15.138 1.00 97.50 99 GLN A CA 1
ATOM 718 C C . GLN A 1 99 ? -1.461 6.001 15.558 1.00 97.50 99 GLN A C 1
ATOM 720 O O . GLN A 1 99 ? -2.163 6.600 14.740 1.00 97.50 99 GLN A O 1
ATOM 725 N N . THR A 1 100 ? -1.401 6.333 16.848 1.00 97.94 100 THR A N 1
ATOM 726 C CA . THR A 1 100 ? -1.992 7.551 17.401 1.00 97.94 100 THR A CA 1
ATOM 727 C C . THR A 1 100 ? -0.891 8.451 17.929 1.00 97.94 100 THR A C 1
ATOM 729 O O . THR A 1 100 ? -0.136 8.073 18.823 1.00 97.94 100 THR A O 1
ATOM 732 N N . LEU A 1 101 ? -0.831 9.671 17.408 1.00 96.31 101 LEU A N 1
ATOM 733 C CA . LEU A 1 101 ? 0.153 10.675 17.780 1.00 96.31 101 LEU A CA 1
ATOM 734 C C . LEU A 1 101 ? -0.518 11.815 18.540 1.00 96.31 101 LEU A C 1
ATOM 736 O O . LEU A 1 101 ? -1.580 12.305 18.157 1.00 96.31 101 LEU A O 1
ATOM 740 N N . ARG A 1 102 ? 0.129 12.282 19.609 1.00 96.94 102 ARG A N 1
ATOM 741 C CA . ARG A 1 102 ? -0.249 13.526 20.287 1.00 96.94 102 ARG A CA 1
ATOM 742 C C . ARG A 1 102 ? 0.427 14.693 19.575 1.00 96.94 102 ARG A C 1
ATOM 744 O O . ARG A 1 102 ? 1.650 14.807 19.602 1.00 96.94 102 ARG A O 1
ATOM 751 N N . ARG A 1 103 ? -0.358 15.584 18.980 1.00 94.81 103 ARG A N 1
ATOM 752 C CA . ARG A 1 103 ? 0.131 16.766 18.265 1.00 94.81 103 ARG A CA 1
ATOM 753 C C . ARG A 1 103 ? -0.038 18.010 19.138 1.00 94.81 103 ARG A C 1
ATOM 755 O O . ARG A 1 103 ? -1.105 18.250 19.701 1.00 94.81 103 ARG A O 1
ATOM 762 N N . SER A 1 104 ? 1.034 18.792 19.252 1.00 94.69 104 SER A N 1
ATOM 763 C CA . SER A 1 104 ? 1.058 20.064 19.989 1.00 94.69 104 SER A CA 1
ATOM 764 C C . SER A 1 104 ? 1.370 21.192 18.999 1.00 94.69 104 SER A C 1
ATOM 766 O O . SER A 1 104 ? 2.544 21.515 18.823 1.00 94.69 104 SER A O 1
ATOM 768 N N . PRO A 1 105 ? 0.366 21.715 18.271 1.00 92.75 105 PRO A N 1
ATOM 769 C CA . PRO A 1 105 ? 0.595 22.766 17.283 1.00 92.75 105 PRO A CA 1
ATOM 770 C C . PRO A 1 105 ? 1.036 24.075 17.957 1.00 92.75 105 PRO A C 1
ATOM 772 O O . PRO A 1 105 ? 0.750 24.304 19.131 1.00 92.75 105 PRO A O 1
ATOM 775 N N . SER A 1 106 ? 1.719 24.944 17.205 1.00 91.75 106 SER A N 1
ATOM 776 C CA . SER A 1 106 ? 2.110 26.282 17.677 1.00 91.75 106 SER A CA 1
ATOM 777 C C . SER A 1 106 ? 0.906 27.187 17.946 1.00 91.75 106 SER A C 1
ATOM 779 O O . SER A 1 106 ? 0.979 28.077 18.788 1.00 91.75 106 SER A O 1
ATOM 781 N N . GLU A 1 107 ? -0.203 26.938 17.248 1.00 92.44 107 GLU A N 1
ATOM 782 C CA . GLU A 1 107 ? -1.480 27.622 17.417 1.00 92.44 107 GLU A CA 1
ATOM 783 C C . GLU A 1 107 ? -2.603 26.600 17.641 1.00 92.44 107 GLU A C 1
ATOM 785 O O . GLU A 1 107 ? -2.719 25.612 16.914 1.00 92.44 107 GLU A O 1
ATOM 790 N N . GLY A 1 108 ? -3.456 26.855 18.636 1.00 92.06 108 GLY A N 1
ATOM 791 C CA . GLY A 1 108 ? -4.607 26.010 18.963 1.00 92.06 108 GLY A CA 1
ATOM 792 C C . GLY A 1 108 ? -4.347 24.951 20.046 1.00 92.06 108 GLY A C 1
ATOM 793 O O . GLY A 1 108 ? -3.247 24.848 20.592 1.00 92.06 108 GLY A O 1
ATOM 794 N N . PRO A 1 109 ? -5.388 24.187 20.428 1.00 95.44 109 PRO A N 1
ATOM 795 C CA . PRO A 1 109 ? -5.273 23.173 21.466 1.00 95.44 109 PRO A CA 1
ATOM 796 C C . PRO A 1 109 ? -4.496 21.943 20.982 1.00 95.44 109 PRO A C 1
ATOM 798 O O . PRO A 1 109 ? -4.500 21.593 19.801 1.00 95.44 109 PRO A O 1
ATOM 801 N N . VAL A 1 110 ? -3.885 21.238 21.936 1.00 96.94 110 VAL A N 1
ATOM 802 C CA . VAL A 1 110 ? -3.349 19.889 21.719 1.00 96.94 110 VAL A CA 1
ATOM 803 C C . VAL A 1 110 ? -4.466 18.973 21.225 1.00 96.94 110 VAL A C 1
ATOM 805 O O . VAL A 1 110 ? -5.568 18.977 21.775 1.00 96.94 110 VAL A O 1
ATOM 808 N N . TYR A 1 111 ? -4.153 18.146 20.234 1.00 97.19 111 TYR A N 1
ATOM 809 C CA . TYR A 1 111 ? -5.059 17.127 19.716 1.00 97.19 111 TYR A CA 1
ATOM 810 C C . TYR A 1 111 ? -4.330 15.796 19.522 1.00 97.19 111 TYR A C 1
ATOM 812 O O . TYR A 1 111 ? -3.102 15.711 19.580 1.00 97.19 111 TYR A O 1
ATOM 820 N N . PHE A 1 112 ? -5.104 14.743 19.300 1.00 98.06 112 PHE A N 1
ATOM 821 C CA . PHE A 1 112 ? -4.615 13.428 18.922 1.00 98.06 112 PHE A CA 1
ATOM 822 C C . PHE A 1 112 ? -4.990 13.152 17.476 1.00 98.06 112 PHE A C 1
ATOM 824 O O . PHE A 1 112 ? -6.114 13.424 17.059 1.00 98.06 112 PHE A O 1
ATOM 831 N N . GLU A 1 113 ? -4.043 12.611 16.727 1.00 97.31 113 GLU A N 1
ATOM 832 C CA . GLU A 1 113 ? -4.200 12.195 15.343 1.00 97.31 113 GLU A CA 1
ATOM 833 C C . GLU A 1 113 ? -4.006 10.686 15.279 1.00 97.31 113 GLU A C 1
ATOM 835 O O . GLU A 1 113 ? -2.945 10.194 15.649 1.00 97.31 113 GLU A O 1
ATOM 840 N N . SER A 1 114 ? -5.031 9.954 14.851 1.00 98.44 114 SER A N 1
ATOM 841 C CA . SER A 1 114 ? -4.912 8.523 14.558 1.00 98.44 114 SER A CA 1
ATOM 842 C C . SER A 1 114 ? -4.936 8.321 13.057 1.00 98.44 114 SER A C 1
ATOM 844 O O . SER A 1 114 ? -5.819 8.862 12.392 1.00 98.44 114 SER A O 1
ATOM 846 N N . TYR A 1 115 ? -3.992 7.550 12.531 1.00 98.06 115 TYR A N 1
ATOM 847 C CA . TYR A 1 115 ? -3.913 7.229 11.109 1.00 98.06 115 TYR A CA 1
ATOM 848 C C . TYR A 1 115 ? -3.658 5.740 10.892 1.00 98.06 115 TYR A C 1
ATOM 850 O O . TYR A 1 115 ? -3.165 5.056 11.789 1.00 98.06 115 TYR A O 1
ATOM 858 N N . ALA A 1 116 ? -3.965 5.266 9.687 1.00 98.19 116 ALA A N 1
ATOM 859 C CA . ALA A 1 116 ? -3.484 3.994 9.164 1.00 98.19 116 ALA A CA 1
ATOM 860 C C . ALA A 1 116 ? -2.974 4.218 7.740 1.00 98.19 116 ALA A C 1
ATOM 862 O O . ALA A 1 116 ? -3.744 4.654 6.895 1.00 98.19 116 ALA A O 1
ATOM 863 N N . SER A 1 117 ? -1.698 3.956 7.483 1.00 97.94 117 SER A N 1
ATOM 864 C CA . SER A 1 117 ? -1.118 3.880 6.140 1.00 97.94 117 SER A CA 1
ATOM 865 C C . SER A 1 117 ? -1.294 2.451 5.642 1.00 97.94 117 SER A C 1
ATOM 867 O O . SER A 1 117 ? -0.748 1.538 6.255 1.00 97.94 117 SER A O 1
ATOM 869 N N . ILE A 1 118 ? -2.074 2.245 4.583 1.00 98.38 118 ILE A N 1
ATOM 870 C CA . ILE A 1 118 ? -2.504 0.917 4.129 1.00 98.38 118 ILE A CA 1
ATOM 871 C C . ILE A 1 118 ? -2.059 0.698 2.688 1.00 98.38 118 ILE A C 1
ATOM 873 O O . ILE A 1 118 ? -2.267 1.565 1.842 1.00 98.38 118 ILE A O 1
ATOM 877 N N . PHE A 1 119 ? -1.478 -0.470 2.416 1.00 98.69 119 PHE A N 1
ATOM 878 C CA . PHE A 1 119 ? -0.940 -0.864 1.119 1.00 98.69 119 PHE A CA 1
ATOM 879 C C . PHE A 1 119 ? -1.565 -2.189 0.696 1.00 98.69 119 PHE A C 1
ATOM 881 O O . PHE A 1 119 ? -1.361 -3.207 1.354 1.00 98.69 119 PHE A O 1
ATOM 888 N N . LEU A 1 120 ? -2.314 -2.178 -0.406 1.00 98.75 120 LEU A N 1
ATOM 889 C CA . LEU A 1 120 ? -2.828 -3.376 -1.065 1.00 98.75 120 LEU A CA 1
ATOM 890 C C . LEU A 1 120 ? -1.843 -3.810 -2.148 1.00 98.75 120 LEU A C 1
ATOM 892 O O . LEU A 1 120 ? -1.568 -3.050 -3.078 1.00 98.75 120 LEU A O 1
ATOM 896 N N . VAL A 1 121 ? -1.358 -5.043 -2.053 1.00 98.75 121 VAL A N 1
ATOM 897 C CA . VAL A 1 121 ? -0.290 -5.568 -2.905 1.00 98.75 121 VAL A CA 1
ATOM 898 C C . VAL A 1 121 ? -0.744 -6.858 -3.584 1.00 98.75 121 VAL A C 1
ATOM 900 O O . VAL A 1 121 ? -1.393 -7.707 -2.967 1.00 98.75 121 VAL A O 1
ATOM 903 N N . SER A 1 122 ? -0.396 -7.013 -4.862 1.00 98.38 122 SER A N 1
ATOM 904 C CA . SER A 1 122 ? -0.536 -8.291 -5.565 1.00 98.38 122 SER A CA 1
ATOM 905 C C . SER A 1 122 ? 0.612 -9.224 -5.194 1.00 98.38 122 SER A C 1
ATOM 907 O O . SER A 1 122 ? 1.779 -8.887 -5.394 1.00 98.38 122 SER A O 1
ATOM 909 N N . ALA A 1 123 ? 0.291 -10.427 -4.717 1.00 97.88 123 ALA A N 1
ATOM 910 C CA . ALA A 1 123 ? 1.296 -11.448 -4.428 1.00 97.88 123 ALA A CA 1
ATOM 911 C C . ALA A 1 123 ? 1.929 -12.031 -5.700 1.00 97.88 123 ALA A C 1
ATOM 913 O O . ALA A 1 123 ? 3.040 -12.552 -5.658 1.00 97.88 123 ALA A O 1
ATOM 914 N N . HIS A 1 124 ? 1.235 -11.938 -6.837 1.00 95.12 124 HIS A N 1
ATOM 915 C CA . HIS A 1 124 ? 1.686 -12.512 -8.102 1.00 95.12 124 HIS A CA 1
ATOM 916 C C . HIS A 1 124 ? 2.727 -11.635 -8.787 1.00 95.12 124 HIS A C 1
ATOM 918 O O . HIS A 1 124 ? 3.714 -12.140 -9.317 1.00 95.12 124 HIS A O 1
ATOM 924 N N . THR A 1 125 ? 2.505 -10.321 -8.789 1.00 96.56 125 THR A N 1
ATOM 925 C CA . THR A 1 125 ? 3.379 -9.360 -9.476 1.00 96.56 125 THR A CA 1
ATOM 926 C C . THR A 1 125 ? 4.303 -8.613 -8.517 1.00 96.56 125 THR A C 1
ATOM 928 O O . THR A 1 125 ? 5.317 -8.065 -8.950 1.00 96.56 125 THR A O 1
ATOM 931 N N . GLY A 1 126 ? 3.973 -8.588 -7.221 1.00 97.81 126 GLY A N 1
ATOM 932 C CA . GLY A 1 126 ? 4.643 -7.776 -6.202 1.00 97.81 126 GLY A CA 1
ATOM 933 C C . GLY A 1 126 ? 4.280 -6.291 -6.271 1.00 97.81 126 GLY A C 1
ATOM 934 O O . GLY A 1 126 ? 4.817 -5.492 -5.504 1.00 97.81 126 GLY A O 1
ATOM 935 N N . ARG A 1 127 ? 3.400 -5.902 -7.204 1.00 97.81 127 ARG A N 1
ATOM 936 C CA . ARG A 1 127 ? 3.047 -4.503 -7.458 1.00 97.81 127 ARG A CA 1
ATOM 937 C C . ARG A 1 127 ? 2.106 -3.977 -6.383 1.00 97.81 127 ARG A C 1
ATOM 939 O O . ARG A 1 127 ? 1.152 -4.651 -5.986 1.00 97.81 127 ARG A O 1
ATOM 946 N N . LEU A 1 128 ? 2.344 -2.732 -5.987 1.00 98.19 128 LEU A N 1
ATOM 947 C CA . LEU A 1 128 ? 1.398 -1.943 -5.214 1.00 98.19 128 LEU A CA 1
ATOM 948 C C . LEU A 1 128 ? 0.171 -1.635 -6.083 1.00 98.19 128 LEU A C 1
ATOM 950 O O . LEU A 1 128 ? 0.280 -0.966 -7.107 1.00 98.19 128 LEU A O 1
ATOM 954 N N . ILE A 1 129 ? -0.994 -2.136 -5.676 1.00 98.00 129 ILE A N 1
ATOM 955 C CA . ILE A 1 129 ? -2.276 -1.889 -6.352 1.00 98.00 129 ILE A CA 1
ATOM 956 C C . ILE A 1 129 ? -2.864 -0.559 -5.892 1.00 98.00 129 ILE A C 1
ATOM 958 O O . ILE A 1 129 ? -3.409 0.211 -6.682 1.00 98.00 129 ILE A O 1
ATOM 962 N N . ARG A 1 130 ? -2.777 -0.298 -4.587 1.00 97.44 130 ARG A N 1
ATOM 963 C CA . ARG A 1 130 ? -3.317 0.904 -3.959 1.00 97.44 130 ARG A CA 1
ATOM 964 C C . ARG A 1 130 ? -2.573 1.174 -2.664 1.00 97.44 130 ARG A C 1
ATOM 966 O O . ARG A 1 130 ? -2.354 0.250 -1.887 1.00 97.44 130 ARG A O 1
ATOM 973 N N . TRP A 1 131 ? -2.287 2.444 -2.405 1.00 96.81 131 TRP A N 1
ATOM 974 C CA . TRP A 1 131 ? -2.018 2.917 -1.055 1.00 96.81 131 TRP A CA 1
ATOM 975 C C . TRP A 1 131 ? -3.073 3.948 -0.643 1.00 96.81 131 TRP A C 1
ATOM 977 O O . TRP A 1 131 ? -3.646 4.644 -1.488 1.00 96.81 131 TRP A O 1
ATOM 987 N N . GLU A 1 132 ? -3.340 4.042 0.653 1.00 96.81 132 GLU A N 1
ATOM 988 C CA . GLU A 1 132 ? -4.146 5.111 1.235 1.00 96.81 132 GLU A CA 1
ATOM 989 C C . GLU A 1 132 ? -3.727 5.413 2.675 1.00 96.81 132 GLU A C 1
ATOM 991 O O . GLU A 1 132 ? -3.040 4.618 3.318 1.00 96.81 132 GLU A O 1
ATOM 996 N N . ARG A 1 133 ? -4.137 6.580 3.186 1.00 96.75 133 ARG A N 1
ATOM 997 C CA . ARG A 1 133 ? -3.870 6.979 4.572 1.00 96.75 133 ARG A CA 1
ATOM 998 C C . ARG A 1 133 ? -5.048 7.713 5.217 1.00 96.75 133 ARG A C 1
ATOM 1000 O O . ARG A 1 133 ? -4.987 8.939 5.378 1.00 96.75 133 ARG A O 1
ATOM 1007 N N . PRO A 1 134 ? -6.132 7.008 5.593 1.00 97.38 134 PRO A N 1
ATOM 1008 C CA . PRO A 1 134 ? -7.149 7.593 6.456 1.00 97.38 134 PRO A CA 1
ATOM 1009 C C . PRO A 1 134 ? -6.512 8.119 7.748 1.00 97.38 134 PRO A C 1
ATOM 1011 O O . PRO A 1 134 ? -5.702 7.443 8.386 1.00 97.38 134 PRO A O 1
ATOM 1014 N N . ASN A 1 135 ? -6.881 9.340 8.133 1.00 96.88 135 ASN A N 1
ATOM 1015 C CA . ASN A 1 135 ? -6.456 9.961 9.381 1.00 96.88 135 ASN A CA 1
ATOM 1016 C C . ASN A 1 135 ? -7.602 10.761 10.004 1.00 96.88 135 ASN A C 1
ATOM 1018 O O . ASN A 1 135 ? -8.434 11.332 9.300 1.00 96.88 135 ASN A O 1
ATOM 1022 N N . PHE A 1 136 ? -7.638 10.790 11.333 1.00 98.06 136 PHE A N 1
ATOM 1023 C CA . PHE A 1 136 ? -8.675 11.469 12.100 1.00 98.06 136 PHE A CA 1
ATOM 1024 C C . PHE A 1 136 ? -8.069 12.202 13.289 1.00 98.06 136 PHE A C 1
ATOM 1026 O O . PHE A 1 136 ? -7.253 11.651 14.030 1.00 98.06 136 PHE A O 1
ATOM 1033 N N . LYS A 1 137 ? -8.510 13.446 13.487 1.00 97.50 137 LYS A N 1
ATOM 1034 C CA . LYS A 1 137 ? -8.073 14.318 14.580 1.00 97.50 137 LYS A CA 1
ATOM 1035 C C . LYS A 1 137 ? -9.183 14.444 15.617 1.00 97.50 137 LYS A C 1
ATOM 1037 O O . LYS A 1 137 ? -10.336 14.668 15.259 1.00 97.50 137 LYS A O 1
ATOM 1042 N N . ALA A 1 138 ? -8.845 14.326 16.897 1.00 98.00 138 ALA A N 1
ATOM 1043 C CA . ALA A 1 138 ? -9.791 14.516 17.994 1.00 98.00 138 ALA A CA 1
ATOM 1044 C C . ALA A 1 138 ? -9.109 15.052 19.260 1.00 98.00 138 ALA A C 1
ATOM 1046 O O . ALA A 1 138 ? -7.889 15.014 19.396 1.00 98.00 138 ALA A O 1
ATOM 1047 N N . ALA A 1 139 ? -9.905 15.517 20.225 1.00 97.50 139 ALA A N 1
ATOM 1048 C CA . ALA A 1 139 ? -9.395 15.993 21.515 1.00 97.50 139 ALA A CA 1
ATOM 1049 C C . ALA A 1 139 ? -8.805 14.870 22.393 1.00 97.50 139 ALA A C 1
ATOM 1051 O O . ALA A 1 139 ? -8.012 15.144 23.292 1.00 97.50 139 ALA A O 1
ATOM 1052 N N . THR A 1 140 ? -9.172 13.607 22.144 1.00 98.06 140 THR A N 1
ATOM 1053 C CA . THR A 1 140 ? -8.654 12.439 22.872 1.00 98.06 140 THR A CA 1
ATOM 1054 C C . THR A 1 140 ? -8.209 11.345 21.905 1.00 98.06 140 THR A C 1
ATOM 1056 O O . THR A 1 140 ? -8.782 11.206 20.821 1.00 98.06 140 THR A O 1
ATOM 1059 N N . ALA A 1 141 ? -7.219 10.545 22.315 1.00 97.88 141 ALA A N 1
ATOM 1060 C CA . ALA A 1 141 ? -6.745 9.391 21.550 1.00 97.88 141 ALA A CA 1
ATOM 1061 C C . ALA A 1 141 ? -7.887 8.415 21.227 1.00 97.88 141 ALA A C 1
ATOM 1063 O O . ALA A 1 141 ? -8.098 8.082 20.067 1.00 97.88 141 ALA A O 1
ATOM 1064 N N . ALA A 1 142 ? -8.692 8.050 22.230 1.00 98.12 142 ALA A N 1
ATOM 1065 C CA . ALA A 1 142 ? -9.783 7.089 22.076 1.00 98.12 142 ALA A CA 1
ATOM 1066 C C . ALA A 1 142 ? -10.808 7.510 21.009 1.00 98.12 142 ALA A C 1
ATOM 1068 O O . ALA A 1 142 ? -11.242 6.680 20.215 1.00 98.12 142 ALA A O 1
ATOM 1069 N N . THR A 1 143 ? -11.171 8.797 20.953 1.00 98.38 143 THR A N 1
ATOM 1070 C CA . THR A 1 143 ? -12.099 9.304 19.930 1.00 98.38 143 THR A CA 1
ATOM 1071 C C . THR A 1 143 ? -11.477 9.271 18.533 1.00 98.38 143 THR A C 1
ATOM 1073 O O . THR A 1 143 ? -12.152 8.880 17.584 1.00 98.38 143 THR A O 1
ATOM 1076 N N . ALA A 1 144 ? -10.200 9.644 18.391 1.00 98.44 144 ALA A N 1
ATOM 1077 C CA . ALA A 1 144 ? -9.507 9.587 17.102 1.00 98.44 144 ALA A CA 1
ATOM 1078 C C . ALA A 1 144 ? -9.377 8.139 16.593 1.00 98.44 144 ALA A C 1
ATOM 1080 O O . ALA A 1 144 ? -9.681 7.863 15.433 1.00 98.44 144 ALA A O 1
ATOM 1081 N N . GLU A 1 145 ? -9.000 7.207 17.474 1.00 98.56 145 GLU A N 1
ATOM 1082 C CA . GLU A 1 145 ? -8.919 5.777 17.164 1.00 98.56 145 GLU A CA 1
ATOM 1083 C C . GLU A 1 145 ? -10.282 5.203 16.772 1.00 98.56 145 GLU A C 1
ATOM 1085 O O . GLU A 1 145 ? -10.382 4.446 15.810 1.00 98.56 145 GLU A O 1
ATOM 1090 N N . GLN A 1 146 ? -11.348 5.560 17.496 1.00 98.44 146 GLN A N 1
ATOM 1091 C CA . GLN A 1 146 ? -12.697 5.090 17.192 1.00 98.44 146 GLN A CA 1
ATOM 1092 C C . GLN A 1 146 ? -13.144 5.534 15.797 1.00 98.44 146 GLN A C 1
ATOM 1094 O O . GLN A 1 146 ? -13.683 4.713 15.056 1.00 98.44 146 GLN A O 1
ATOM 1099 N N . SER A 1 147 ? -12.897 6.794 15.426 1.00 98.56 147 SER A N 1
ATOM 1100 C CA . SER A 1 147 ? -13.209 7.306 14.087 1.00 98.56 147 SER A CA 1
ATOM 1101 C C . SER A 1 147 ? -12.427 6.571 12.999 1.00 98.56 147 SER A C 1
ATOM 1103 O O . SER A 1 147 ? -13.012 6.170 11.995 1.00 98.56 147 SER A O 1
ATOM 1105 N N . LEU A 1 148 ? -11.132 6.320 13.223 1.00 98.62 148 LEU A N 1
ATOM 1106 C CA . LEU A 1 148 ? -10.307 5.549 12.293 1.00 98.62 148 LEU A CA 1
ATOM 1107 C C . LEU A 1 148 ? -10.849 4.126 12.108 1.00 98.62 148 LEU A C 1
ATOM 1109 O O . LEU A 1 148 ? -11.092 3.700 10.983 1.00 98.62 148 LEU A O 1
ATOM 1113 N N . LEU A 1 149 ? -11.088 3.396 13.199 1.00 98.50 149 LEU A N 1
ATOM 1114 C CA . LEU A 1 149 ? -11.590 2.020 13.136 1.00 98.50 149 LEU A CA 1
ATOM 1115 C C . LEU A 1 149 ? -12.996 1.938 12.520 1.00 98.50 149 LEU A C 1
ATOM 1117 O O . LEU A 1 149 ? -13.310 0.969 11.829 1.00 98.50 149 LEU A O 1
ATOM 1121 N N . ALA A 1 150 ? -13.841 2.947 12.746 1.00 98.25 150 ALA A N 1
ATOM 1122 C CA . ALA A 1 150 ? -15.144 3.042 12.097 1.00 98.25 150 ALA A CA 1
ATOM 1123 C C . ALA A 1 150 ? -14.997 3.205 10.576 1.00 98.25 150 ALA A C 1
ATOM 1125 O O . ALA A 1 150 ? -15.668 2.496 9.832 1.00 98.25 150 ALA A O 1
ATOM 1126 N N . GLN A 1 151 ? -14.075 4.057 10.112 1.00 98.06 151 GLN A N 1
ATOM 1127 C CA . GLN A 1 151 ? -13.816 4.254 8.682 1.00 98.06 151 GLN A CA 1
ATOM 1128 C C . GLN A 1 151 ? -13.391 2.953 7.983 1.00 98.06 151 GLN A C 1
ATOM 1130 O O . GLN A 1 151 ? -13.938 2.615 6.931 1.00 98.06 151 GLN A O 1
ATOM 1135 N N . LEU A 1 152 ? -12.473 2.191 8.591 1.00 97.44 152 LEU A N 1
ATOM 1136 C CA . LEU A 1 152 ? -11.951 0.930 8.035 1.00 97.44 152 LEU A CA 1
ATOM 1137 C C . LEU A 1 152 ? -13.004 -0.185 7.926 1.00 97.44 152 LEU A C 1
ATOM 1139 O O . LEU A 1 152 ? -12.804 -1.168 7.218 1.00 97.44 152 LEU A O 1
ATOM 1143 N N . THR A 1 153 ? -14.123 -0.054 8.640 1.00 97.31 153 THR A N 1
ATOM 1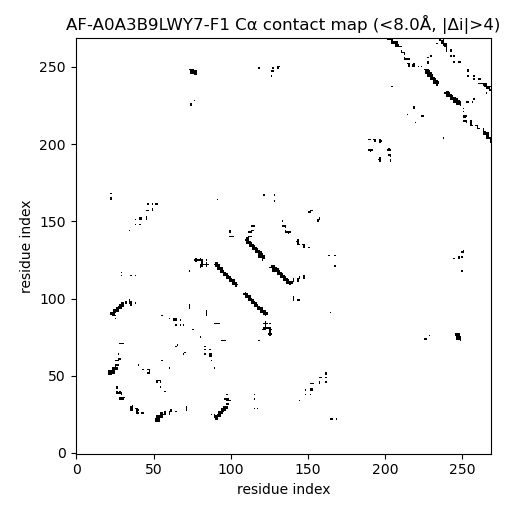144 C CA . THR A 1 153 ? -15.174 -1.082 8.720 1.00 97.31 153 THR A CA 1
ATOM 1145 C C . THR A 1 153 ? -16.452 -0.695 7.977 1.00 97.31 153 THR A C 1
ATOM 1147 O O . THR A 1 153 ? -17.447 -1.424 8.018 1.00 97.31 153 THR A O 1
ATOM 1150 N N . THR A 1 154 ? -16.434 0.429 7.254 1.00 97.94 154 THR A N 1
ATOM 1151 C CA . THR A 1 154 ? -17.555 0.845 6.406 1.00 97.94 154 THR A CA 1
ATOM 1152 C C . THR A 1 154 ? -17.797 -0.146 5.265 1.00 97.94 154 THR A C 1
ATOM 1154 O O . THR A 1 154 ? -16.891 -0.829 4.779 1.00 97.94 154 THR A O 1
ATOM 1157 N N . SER A 1 155 ? -19.050 -0.229 4.808 1.00 97.44 155 SER A N 1
ATOM 1158 C CA . SER A 1 155 ? -19.396 -1.027 3.627 1.00 97.44 155 SER A CA 1
ATOM 1159 C C . SER A 1 155 ? -18.754 -0.493 2.349 1.00 97.44 155 SER A C 1
ATOM 1161 O O . SER A 1 155 ? -18.473 -1.286 1.459 1.00 97.44 155 SER A O 1
ATOM 1163 N N . GLU A 1 156 ? -18.533 0.821 2.275 1.00 97.00 156 GLU A N 1
ATOM 1164 C CA . GLU A 1 156 ? -17.843 1.490 1.169 1.00 97.00 156 GLU A CA 1
ATOM 1165 C C . GLU A 1 156 ? -16.381 1.048 1.101 1.00 97.00 156 GLU A C 1
ATOM 1167 O O . GLU A 1 156 ? -15.997 0.446 0.106 1.00 97.00 156 GLU A O 1
ATOM 1172 N N . ALA A 1 157 ? -15.618 1.177 2.196 1.00 95.62 157 ALA A N 1
ATOM 1173 C CA . ALA A 1 157 ? -14.226 0.722 2.235 1.00 95.62 157 ALA A CA 1
ATOM 1174 C C . ALA A 1 157 ? -14.100 -0.760 1.843 1.00 95.62 157 ALA A C 1
ATOM 1176 O O . ALA A 1 157 ? -13.275 -1.125 1.009 1.00 95.62 157 ALA A O 1
ATOM 1177 N N . ARG A 1 158 ? -14.965 -1.627 2.389 1.00 97.12 158 ARG A N 1
ATOM 1178 C CA . ARG A 1 158 ? -14.993 -3.052 2.021 1.00 97.12 158 ARG A CA 1
ATOM 1179 C C . ARG A 1 158 ? -15.251 -3.265 0.527 1.00 97.12 158 ARG A C 1
ATOM 1181 O O . ARG A 1 158 ? -14.562 -4.072 -0.096 1.00 97.12 158 ARG A O 1
ATOM 1188 N N . HIS A 1 159 ? -16.245 -2.573 -0.028 1.00 97.06 159 HIS A N 1
ATOM 1189 C CA . HIS A 1 159 ? -16.585 -2.674 -1.443 1.00 97.06 159 HIS A CA 1
ATOM 1190 C C . HIS A 1 159 ? -15.435 -2.199 -2.336 1.00 97.06 159 HIS A C 1
ATOM 1192 O O . HIS A 1 159 ? -15.131 -2.854 -3.334 1.00 97.06 159 HIS A O 1
ATOM 1198 N N . ASP A 1 160 ? -14.762 -1.118 -1.951 1.00 97.12 160 ASP A N 1
ATOM 1199 C CA . ASP A 1 160 ? -13.628 -0.561 -2.683 1.00 97.12 160 ASP A CA 1
ATOM 1200 C C . ASP A 1 160 ? -12.462 -1.549 -2.746 1.00 97.12 160 ASP A C 1
ATOM 1202 O O . ASP A 1 160 ? -11.955 -1.827 -3.835 1.00 97.12 160 ASP A O 1
ATOM 1206 N N . TYR A 1 161 ? -12.090 -2.170 -1.619 1.00 97.88 161 TYR A N 1
ATOM 1207 C CA . TYR A 1 161 ? -11.070 -3.225 -1.605 1.00 97.88 161 TYR A CA 1
ATOM 1208 C C . TYR A 1 161 ? -11.460 -4.411 -2.497 1.00 97.88 161 TYR A C 1
ATOM 1210 O O . TYR A 1 161 ? -10.662 -4.844 -3.329 1.00 97.88 161 TYR A O 1
ATOM 1218 N N . ALA A 1 162 ? -12.693 -4.915 -2.384 1.00 97.06 162 ALA A N 1
ATOM 1219 C CA . ALA A 1 162 ? -13.163 -6.033 -3.206 1.00 97.06 162 ALA A CA 1
ATOM 1220 C C . ALA A 1 162 ? -13.191 -5.695 -4.710 1.00 97.06 162 ALA A C 1
ATOM 1222 O O . ALA A 1 162 ? -12.876 -6.539 -5.554 1.00 97.06 162 ALA A O 1
ATOM 1223 N N . SER A 1 163 ? -13.551 -4.458 -5.054 1.00 96.88 163 SER A N 1
ATOM 1224 C CA . SER A 1 163 ? -13.536 -3.929 -6.419 1.00 96.88 163 SER A CA 1
ATOM 1225 C C . SER A 1 163 ? -12.114 -3.858 -6.981 1.00 96.88 163 SER A C 1
ATOM 1227 O O . SER A 1 163 ? -11.856 -4.383 -8.068 1.00 96.88 163 SER A O 1
ATOM 1229 N N . LEU A 1 164 ? -11.176 -3.287 -6.218 1.00 97.75 164 LEU A N 1
ATOM 1230 C CA . LEU A 1 164 ? -9.768 -3.168 -6.602 1.00 97.75 164 LEU A CA 1
ATOM 1231 C C . LEU A 1 164 ? -9.120 -4.533 -6.830 1.00 97.75 164 LEU A C 1
ATOM 1233 O O . LEU A 1 164 ? -8.460 -4.727 -7.846 1.00 97.75 164 LEU A O 1
ATOM 1237 N N . ILE A 1 165 ? -9.354 -5.490 -5.931 1.00 97.56 165 ILE A N 1
ATOM 1238 C CA . ILE A 1 165 ? -8.831 -6.859 -6.041 1.00 97.56 165 ILE A CA 1
ATOM 1239 C C . ILE A 1 165 ? -9.351 -7.540 -7.308 1.00 97.56 165 ILE A C 1
ATOM 1241 O O . ILE A 1 165 ? -8.580 -8.110 -8.077 1.00 97.56 165 ILE A O 1
ATOM 1245 N N . ARG A 1 166 ? -10.663 -7.456 -7.560 1.00 95.31 166 ARG A N 1
ATOM 1246 C CA . ARG A 1 166 ? -11.282 -8.063 -8.745 1.00 95.31 166 ARG A CA 1
ATOM 1247 C C . ARG A 1 166 ? -10.726 -7.467 -10.031 1.00 95.31 166 ARG A C 1
ATOM 1249 O O . ARG A 1 166 ? -10.447 -8.205 -10.972 1.00 95.31 166 ARG A O 1
ATOM 1256 N N . ARG A 1 167 ? -10.576 -6.141 -10.065 1.00 95.88 167 ARG A N 1
ATOM 1257 C CA . ARG A 1 167 ? -10.000 -5.435 -11.205 1.00 95.88 167 ARG A CA 1
ATOM 1258 C C . ARG A 1 167 ? -8.548 -5.847 -11.426 1.00 95.88 167 ARG A C 1
ATOM 1260 O O . ARG A 1 167 ? -8.223 -6.258 -12.529 1.00 95.88 167 ARG A O 1
ATOM 1267 N N . ALA A 1 168 ? -7.724 -5.831 -10.380 1.00 96.19 168 ALA A N 1
ATOM 1268 C CA . ALA A 1 168 ? -6.328 -6.250 -10.465 1.00 96.19 168 ALA A CA 1
ATOM 1269 C C . ALA A 1 168 ? -6.195 -7.696 -10.969 1.00 96.19 168 ALA A C 1
ATOM 1271 O O . ALA A 1 168 ? -5.384 -7.972 -11.844 1.00 96.19 168 ALA A O 1
ATOM 1272 N N . GLN A 1 169 ? -7.038 -8.613 -10.488 1.00 94.62 169 GLN A N 1
ATOM 1273 C CA . GLN A 1 169 ? -7.039 -10.004 -10.945 1.00 94.62 169 GLN A CA 1
ATOM 1274 C C . GLN A 1 169 ? -7.399 -10.140 -12.434 1.00 94.62 169 GLN A C 1
ATOM 1276 O O . GLN A 1 169 ? -6.843 -11.000 -13.124 1.00 94.62 169 GLN A O 1
ATOM 1281 N N . GLU A 1 170 ? -8.341 -9.335 -12.929 1.00 93.12 170 GLU A N 1
ATOM 1282 C CA . GLU A 1 170 ? -8.730 -9.342 -14.341 1.00 93.12 170 GLU A CA 1
ATOM 1283 C C . GLU A 1 170 ? -7.673 -8.683 -15.230 1.00 93.12 170 GLU A C 1
ATOM 1285 O O . GLU A 1 170 ? -7.359 -9.222 -16.292 1.00 93.12 170 GLU A O 1
ATOM 1290 N N . ASP A 1 171 ? -7.071 -7.585 -14.774 1.00 92.62 171 ASP A N 1
ATOM 1291 C CA . ASP A 1 171 ? -5.969 -6.912 -15.462 1.00 92.62 171 ASP A CA 1
ATOM 1292 C C . ASP A 1 171 ? -4.767 -7.873 -15.581 1.00 92.62 171 ASP A C 1
ATOM 1294 O O . ASP A 1 171 ? -4.296 -8.142 -16.683 1.00 92.62 171 ASP A O 1
ATOM 1298 N N . GLU A 1 172 ? -4.358 -8.534 -14.491 1.00 93.12 172 GLU A N 1
ATOM 1299 C CA . GLU A 1 172 ? -3.272 -9.532 -14.494 1.00 93.12 172 GLU A CA 1
ATOM 1300 C C . GLU A 1 172 ? -3.590 -10.787 -15.320 1.00 93.12 172 GLU A C 1
ATOM 1302 O O . GLU A 1 172 ? -2.698 -11.463 -15.845 1.00 93.12 172 GLU A O 1
ATOM 1307 N N . ARG A 1 173 ? -4.864 -11.180 -15.405 1.00 90.25 173 ARG A N 1
ATOM 1308 C CA . ARG A 1 173 ? -5.285 -12.266 -16.298 1.00 90.25 173 ARG A CA 1
ATOM 1309 C C . ARG A 1 173 ? -5.178 -11.825 -17.753 1.00 90.25 173 ARG A C 1
ATOM 1311 O O . ARG A 1 173 ? -4.680 -12.596 -18.569 1.00 90.25 173 ARG A O 1
ATOM 1318 N N . SER A 1 174 ? -5.631 -10.614 -18.057 1.00 89.94 174 SER A N 1
ATOM 1319 C CA . SER A 1 174 ? -5.596 -10.037 -19.398 1.00 89.94 174 SER A CA 1
ATOM 1320 C C . SER A 1 174 ? -4.160 -9.858 -19.880 1.00 89.94 174 SER A C 1
ATOM 1322 O O . SER A 1 174 ? -3.850 -10.262 -20.995 1.00 89.94 174 SER A O 1
ATOM 1324 N N . GLU A 1 175 ? -3.262 -9.365 -19.023 1.00 88.06 175 GLU A N 1
ATOM 1325 C CA . GLU A 1 175 ? -1.828 -9.252 -19.312 1.00 88.06 175 GLU A CA 1
ATOM 1326 C C . GLU A 1 175 ? -1.193 -10.614 -19.626 1.00 88.06 175 GLU A C 1
ATOM 1328 O O . GLU A 1 175 ? -0.418 -10.729 -20.571 1.00 88.06 175 GLU A O 1
ATOM 1333 N N . ARG A 1 176 ? -1.556 -11.675 -18.890 1.00 85.69 176 ARG A N 1
ATOM 1334 C CA . ARG A 1 176 ? -1.063 -13.041 -19.157 1.00 85.69 176 ARG A CA 1
ATOM 1335 C C . ARG A 1 176 ? -1.647 -13.674 -20.417 1.00 85.69 176 ARG A C 1
ATOM 1337 O O . ARG A 1 176 ? -1.008 -14.538 -21.010 1.00 85.69 176 ARG A O 1
ATOM 1344 N N . ALA A 1 177 ? -2.878 -13.317 -20.770 1.00 84.56 177 ALA A N 1
ATOM 1345 C CA . ALA A 1 177 ? -3.569 -13.839 -21.945 1.00 84.56 177 ALA A CA 1
ATOM 1346 C C . ALA A 1 177 ? -3.259 -13.043 -23.220 1.00 84.56 177 ALA A C 1
ATOM 1348 O O . ALA A 1 177 ? -3.578 -13.512 -24.315 1.00 84.56 177 ALA A O 1
ATOM 1349 N N . ALA A 1 178 ? -2.668 -11.851 -23.089 1.00 81.50 178 ALA A N 1
ATOM 1350 C CA . ALA A 1 178 ? -2.270 -11.035 -24.219 1.00 81.50 178 ALA A CA 1
ATOM 1351 C C . ALA A 1 178 ? -1.312 -11.840 -25.116 1.00 81.50 178 ALA A C 1
ATOM 1353 O O . ALA A 1 178 ? -0.355 -12.438 -24.615 1.00 81.50 178 ALA A O 1
ATOM 1354 N N . PRO A 1 179 ? -1.568 -11.905 -26.436 1.00 71.25 179 PRO A N 1
ATOM 1355 C CA . PRO A 1 179 ? -0.651 -12.566 -27.346 1.00 71.25 179 PRO A CA 1
ATOM 1356 C C . PRO A 1 179 ? 0.719 -11.896 -27.236 1.00 71.25 179 PRO A C 1
ATOM 1358 O O . PRO A 1 179 ? 0.809 -10.669 -27.235 1.00 71.25 179 PRO A O 1
ATOM 1361 N N . ILE A 1 180 ? 1.772 -12.711 -27.145 1.00 66.62 180 ILE A N 1
ATOM 1362 C CA . ILE A 1 180 ? 3.152 -12.238 -27.252 1.00 66.62 180 ILE A CA 1
ATOM 1363 C C . ILE A 1 180 ? 3.252 -11.543 -28.609 1.00 66.62 180 ILE A C 1
ATOM 1365 O O . ILE A 1 180 ? 3.135 -12.205 -29.643 1.00 66.62 180 ILE A O 1
ATOM 1369 N N . ASP A 1 181 ? 3.387 -10.218 -28.608 1.00 58.00 181 ASP A N 1
ATOM 1370 C CA . ASP A 1 181 ? 3.542 -9.461 -29.842 1.00 58.00 181 ASP A CA 1
ATOM 1371 C C . ASP A 1 181 ? 4.849 -9.918 -30.518 1.00 58.00 181 ASP A C 1
ATOM 1373 O O . ASP A 1 181 ? 5.923 -9.810 -29.922 1.00 58.00 181 ASP A O 1
ATOM 1377 N N . PRO A 1 182 ? 4.807 -10.469 -31.744 1.00 57.16 182 PRO A N 1
ATOM 1378 C CA . PRO A 1 182 ? 6.019 -10.867 -32.454 1.00 57.16 182 PRO A CA 1
ATOM 1379 C C . PRO A 1 182 ? 6.940 -9.678 -32.797 1.00 57.16 182 PRO A C 1
ATOM 1381 O O . PRO A 1 182 ? 8.048 -9.906 -33.275 1.00 57.16 182 PRO A O 1
ATOM 1384 N N . GLN A 1 183 ? 6.501 -8.432 -32.579 1.00 59.06 183 GLN A N 1
ATOM 1385 C CA . GLN A 1 183 ? 7.292 -7.201 -32.692 1.00 59.06 183 GLN A CA 1
ATOM 1386 C C . GLN A 1 183 ? 7.849 -6.702 -31.343 1.00 59.06 183 GLN A C 1
ATOM 1388 O O . GLN A 1 183 ? 8.281 -5.553 -31.277 1.00 59.06 183 GLN A O 1
ATOM 1393 N N . ILE A 1 184 ? 7.861 -7.507 -30.269 1.00 58.09 184 ILE A N 1
ATOM 1394 C CA . ILE A 1 184 ? 8.562 -7.112 -29.034 1.00 58.09 184 ILE A CA 1
ATOM 1395 C C . ILE A 1 184 ? 10.039 -6.869 -29.389 1.00 58.09 184 ILE A C 1
ATOM 1397 O O . ILE A 1 184 ? 10.707 -7.811 -29.831 1.00 58.09 184 ILE A O 1
ATOM 1401 N N . PRO A 1 185 ? 10.557 -5.633 -29.238 1.00 64.44 185 PRO A N 1
ATOM 1402 C CA . PRO A 1 185 ? 11.965 -5.371 -29.480 1.00 64.44 185 PRO A CA 1
ATOM 1403 C C . PRO A 1 185 ? 12.785 -6.246 -28.534 1.00 64.44 185 PRO A C 1
ATOM 1405 O O . PRO A 1 185 ? 12.408 -6.453 -27.380 1.00 64.44 185 PRO A O 1
ATOM 1408 N 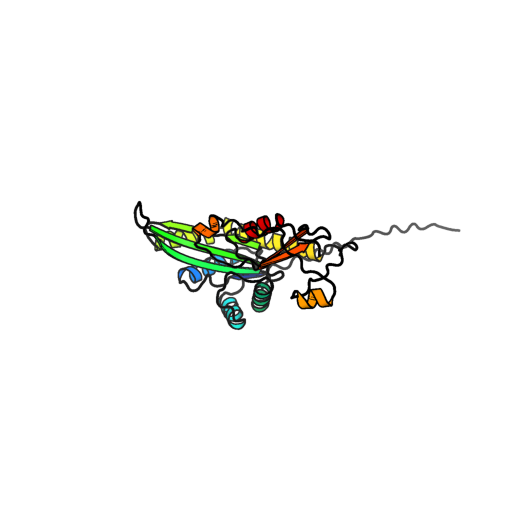N . ILE A 1 186 ? 13.894 -6.792 -29.030 1.00 70.06 186 ILE A N 1
ATOM 1409 C CA . ILE A 1 186 ? 14.844 -7.498 -28.174 1.00 70.06 186 ILE A CA 1
ATOM 1410 C C . ILE A 1 186 ? 15.419 -6.441 -27.229 1.00 70.06 186 ILE A C 1
ATOM 1412 O O . ILE A 1 186 ? 16.173 -5.575 -27.660 1.00 70.06 186 ILE A O 1
ATOM 1416 N N . ILE A 1 187 ? 14.994 -6.480 -25.966 1.00 73.69 187 ILE A N 1
ATOM 1417 C CA . ILE A 1 187 ? 15.531 -5.618 -24.915 1.00 73.69 187 ILE A CA 1
ATOM 1418 C C . ILE A 1 187 ? 16.815 -6.283 -24.434 1.00 73.69 187 ILE A C 1
ATOM 1420 O O . ILE A 1 187 ? 16.772 -7.370 -23.855 1.00 73.69 187 ILE A O 1
ATOM 1424 N N . GLU A 1 188 ? 17.947 -5.651 -24.715 1.00 73.19 188 GLU A N 1
ATOM 1425 C CA . GLU A 1 188 ? 19.234 -6.050 -24.159 1.00 73.19 188 GLU A CA 1
ATOM 1426 C C . GLU A 1 188 ? 19.356 -5.476 -22.745 1.00 73.19 188 GLU A C 1
ATOM 1428 O O . GLU A 1 188 ? 19.157 -4.279 -22.523 1.00 73.19 188 GLU A O 1
ATOM 1433 N N . GLU A 1 189 ? 19.612 -6.345 -21.769 1.00 78.38 189 GLU A N 1
ATOM 1434 C CA . GLU A 1 189 ? 19.853 -5.915 -20.396 1.00 78.38 189 GLU A CA 1
ATOM 1435 C C . GLU A 1 189 ? 21.215 -5.223 -20.335 1.00 78.38 189 GLU A C 1
ATOM 1437 O O . GLU A 1 189 ? 22.230 -5.793 -20.732 1.00 78.38 189 GLU A O 1
ATOM 1442 N N . ALA A 1 190 ? 21.232 -3.977 -19.862 1.00 76.19 190 ALA A N 1
ATOM 1443 C CA . ALA A 1 190 ? 22.475 -3.236 -19.727 1.00 76.19 190 ALA A CA 1
ATOM 1444 C C . ALA A 1 190 ? 23.401 -3.935 -18.708 1.00 76.19 190 ALA A C 1
ATOM 1446 O O . ALA A 1 190 ? 22.920 -4.343 -17.646 1.00 76.19 190 ALA A O 1
ATOM 1447 N N . PRO A 1 191 ? 24.715 -4.035 -18.977 1.00 80.50 191 PRO A N 1
ATOM 1448 C CA . PRO A 1 191 ? 25.661 -4.632 -18.039 1.00 80.50 191 PRO A CA 1
ATOM 1449 C C . PRO A 1 191 ? 25.657 -3.946 -16.665 1.00 80.50 191 PRO A C 1
ATOM 1451 O O . PRO A 1 191 ? 25.403 -2.746 -16.553 1.00 80.50 191 PRO A O 1
ATOM 1454 N N . GLU A 1 192 ? 25.987 -4.697 -15.610 1.00 80.62 192 GLU A N 1
ATOM 1455 C CA . GLU A 1 192 ? 25.912 -4.202 -14.224 1.00 80.62 192 GLU A CA 1
ATOM 1456 C C . GLU A 1 192 ? 26.866 -3.030 -13.933 1.00 80.62 192 GLU A C 1
ATOM 1458 O O . GLU A 1 192 ? 26.603 -2.220 -13.039 1.00 80.62 192 GLU A O 1
ATOM 1463 N N . ASP A 1 193 ? 27.984 -2.930 -14.662 1.00 84.62 193 ASP A N 1
ATOM 1464 C CA . ASP A 1 193 ? 28.967 -1.867 -14.480 1.00 84.62 193 ASP A CA 1
ATOM 1465 C C . ASP A 1 193 ? 29.623 -1.389 -15.788 1.00 84.62 193 ASP A C 1
ATOM 1467 O O . ASP A 1 193 ? 29.565 -2.039 -16.835 1.00 84.62 193 ASP A O 1
ATOM 1471 N N . ASP A 1 194 ? 30.264 -0.215 -15.713 1.00 79.88 194 ASP A N 1
ATOM 1472 C CA . ASP A 1 194 ? 30.946 0.414 -16.852 1.00 79.88 194 ASP A CA 1
ATOM 1473 C C . ASP A 1 194 ? 32.064 -0.484 -17.428 1.00 79.88 194 ASP A C 1
ATOM 1475 O O . ASP A 1 194 ? 32.350 -0.400 -18.617 1.00 79.88 194 ASP A O 1
ATOM 1479 N N . LYS A 1 195 ? 32.711 -1.345 -16.625 1.00 82.06 195 LYS A N 1
ATOM 1480 C CA . LYS A 1 195 ? 33.830 -2.182 -17.100 1.00 82.06 195 LYS A CA 1
ATOM 1481 C C . LYS A 1 195 ? 33.336 -3.340 -17.954 1.00 82.06 195 LYS A C 1
ATOM 1483 O O . LYS A 1 195 ? 33.979 -3.675 -18.946 1.00 82.06 195 LYS A O 1
ATOM 1488 N N . LEU A 1 196 ? 32.234 -3.962 -17.545 1.00 82.12 196 LEU A N 1
ATOM 1489 C CA . LEU A 1 196 ? 31.565 -5.008 -18.307 1.00 82.12 196 LEU A CA 1
ATOM 1490 C C . LEU A 1 196 ? 30.985 -4.425 -19.595 1.00 82.12 196 LEU A C 1
ATOM 1492 O O . LEU A 1 196 ? 31.236 -4.976 -20.663 1.00 82.12 196 LEU A O 1
ATOM 1496 N N . ALA A 1 197 ? 30.338 -3.258 -19.512 1.00 79.94 197 ALA A N 1
ATOM 1497 C CA . ALA A 1 197 ? 29.857 -2.545 -20.692 1.00 79.94 197 ALA A CA 1
ATOM 1498 C C . ALA A 1 197 ? 30.991 -2.235 -21.679 1.00 79.94 197 ALA A C 1
ATOM 1500 O O . ALA A 1 197 ? 30.897 -2.588 -22.852 1.00 79.94 197 ALA A O 1
ATOM 1501 N N . GLU A 1 198 ? 32.110 -1.675 -21.210 1.00 81.19 198 GLU A N 1
ATOM 1502 C CA . GLU A 1 198 ? 33.271 -1.390 -22.062 1.00 81.19 198 GLU A CA 1
ATOM 1503 C C . GLU A 1 198 ? 33.868 -2.659 -22.697 1.00 81.19 198 GLU A C 1
ATOM 1505 O O . GLU A 1 198 ? 34.291 -2.621 -23.855 1.00 81.19 198 GLU A O 1
ATOM 1510 N N . ALA A 1 199 ? 33.894 -3.786 -21.975 1.00 83.12 199 ALA A N 1
ATOM 1511 C CA . ALA A 1 199 ? 34.378 -5.067 -22.497 1.00 83.12 199 ALA A CA 1
ATOM 1512 C C . ALA A 1 199 ? 33.483 -5.631 -23.617 1.00 83.12 199 ALA A C 1
ATOM 1514 O O . ALA A 1 199 ? 33.986 -6.307 -24.517 1.00 83.12 199 ALA A O 1
ATOM 1515 N N . GLU A 1 200 ? 32.189 -5.319 -23.581 1.00 81.69 200 GLU A N 1
ATOM 1516 C CA . GLU A 1 200 ? 31.199 -5.664 -24.608 1.00 81.69 200 GLU A CA 1
ATOM 1517 C C . GLU A 1 200 ? 31.090 -4.594 -25.712 1.00 81.69 200 GLU A C 1
ATOM 1519 O O . GLU A 1 200 ? 30.355 -4.765 -26.682 1.00 81.69 200 GLU A O 1
ATOM 1524 N N . GLY A 1 201 ? 31.871 -3.510 -25.618 1.00 79.25 201 GLY A N 1
ATOM 1525 C CA . GLY A 1 201 ? 31.842 -2.398 -26.571 1.00 79.25 201 GLY A CA 1
ATOM 1526 C C . GLY A 1 201 ? 30.617 -1.490 -26.429 1.00 79.25 201 GLY A C 1
ATOM 1527 O O . GLY A 1 201 ? 30.338 -0.707 -27.335 1.00 79.25 201 GLY A O 1
ATOM 1528 N N . LEU A 1 202 ? 29.910 -1.588 -25.304 1.00 78.00 202 LEU A N 1
ATOM 1529 C CA . LEU A 1 202 ? 28.731 -0.809 -24.951 1.00 78.00 202 LEU A CA 1
ATOM 1530 C C . LEU A 1 202 ? 29.108 0.372 -24.053 1.00 78.00 202 LEU A C 1
ATOM 1532 O O . LEU A 1 202 ? 30.110 0.356 -23.331 1.00 78.00 202 LEU A O 1
ATOM 1536 N N . ARG A 1 203 ? 28.261 1.403 -24.044 1.00 78.50 203 ARG A N 1
ATOM 1537 C CA . ARG A 1 203 ? 28.340 2.487 -23.067 1.00 78.50 203 ARG A CA 1
ATOM 1538 C C . ARG A 1 203 ? 27.057 2.537 -22.256 1.00 78.50 203 ARG A C 1
ATOM 1540 O O . ARG A 1 203 ? 25.972 2.655 -22.811 1.00 78.50 203 ARG A O 1
ATOM 1547 N N . LEU A 1 204 ? 27.180 2.509 -20.929 1.00 80.06 204 LEU A N 1
ATOM 1548 C CA . LEU A 1 204 ? 25.998 2.615 -20.082 1.00 80.06 204 LEU A CA 1
ATOM 1549 C C . LEU A 1 204 ? 25.295 3.965 -20.288 1.00 80.06 204 LEU A C 1
ATOM 1551 O O . LEU A 1 204 ? 25.968 5.008 -20.341 1.00 80.06 204 LEU A O 1
ATOM 1555 N N . PRO A 1 205 ? 23.953 3.968 -20.363 1.00 77.25 205 PRO A N 1
ATOM 1556 C CA . PRO A 1 205 ? 23.185 5.183 -20.544 1.00 77.25 205 PRO A CA 1
ATOM 1557 C C . PRO A 1 205 ? 23.410 6.114 -19.354 1.00 77.25 205 PRO A C 1
ATOM 1559 O O . PRO A 1 205 ? 23.255 5.750 -18.187 1.00 77.25 205 PRO A O 1
ATOM 1562 N N . ARG A 1 206 ? 23.787 7.359 -19.649 1.00 83.75 206 ARG A N 1
ATOM 1563 C CA . ARG A 1 206 ? 23.999 8.400 -18.634 1.00 83.75 206 ARG A CA 1
ATOM 1564 C C . ARG A 1 206 ? 22.965 9.500 -18.829 1.00 83.75 206 ARG A C 1
ATOM 1566 O O . ARG A 1 206 ? 22.788 9.946 -19.958 1.00 83.75 206 ARG A O 1
ATOM 1573 N N . PRO A 1 207 ? 22.297 9.985 -17.773 1.00 84.25 207 PRO A N 1
ATOM 1574 C CA . PRO A 1 207 ? 21.329 11.060 -17.930 1.00 84.25 207 PRO A CA 1
ATOM 1575 C C . PRO A 1 207 ? 22.041 12.364 -18.321 1.00 84.25 207 PRO A C 1
ATOM 1577 O O . PRO A 1 207 ? 23.037 12.744 -17.697 1.00 84.25 207 PRO A O 1
ATOM 1580 N N . TYR A 1 208 ? 21.511 13.086 -19.314 1.00 84.38 208 TYR A N 1
ATOM 1581 C CA . TYR A 1 208 ? 22.021 14.404 -19.727 1.00 84.38 208 TYR A CA 1
ATOM 1582 C C . TYR A 1 208 ? 21.997 15.412 -18.577 1.00 84.38 208 TYR A C 1
ATOM 1584 O O . TYR A 1 208 ? 22.875 16.269 -18.450 1.00 84.38 208 TYR A O 1
ATOM 1592 N N . ARG A 1 209 ? 20.954 15.331 -17.748 1.00 85.62 209 ARG A N 1
ATOM 1593 C CA . ARG A 1 209 ? 20.756 16.167 -16.568 1.00 85.62 209 ARG A CA 1
ATOM 1594 C C . ARG A 1 209 ? 20.238 15.313 -15.434 1.00 85.62 209 ARG A C 1
ATOM 1596 O O . ARG A 1 209 ? 19.399 14.444 -15.631 1.00 85.62 209 ARG A O 1
ATOM 1603 N N . ARG A 1 210 ? 20.703 15.618 -14.230 1.00 86.12 210 ARG A N 1
ATOM 1604 C CA . ARG A 1 210 ? 20.103 15.077 -13.016 1.00 86.12 210 ARG A CA 1
ATOM 1605 C C . ARG A 1 210 ? 18.861 15.900 -12.708 1.00 86.12 210 ARG A C 1
ATOM 1607 O O . ARG A 1 210 ? 18.968 17.107 -12.499 1.00 86.12 210 ARG A O 1
ATOM 1614 N N . LEU A 1 211 ? 17.706 15.248 -12.719 1.00 90.25 211 LEU A N 1
ATOM 1615 C CA . LEU A 1 211 ? 16.460 15.816 -12.227 1.00 90.25 211 LEU A CA 1
ATOM 1616 C C . LEU A 1 211 ? 16.168 15.212 -10.856 1.00 90.25 211 LEU A C 1
ATOM 1618 O O . LEU A 1 211 ? 16.331 14.009 -10.660 1.00 90.25 211 LEU A O 1
ATOM 1622 N N . THR A 1 212 ? 15.757 16.059 -9.918 1.00 91.81 212 THR A N 1
ATOM 1623 C CA . THR A 1 212 ? 15.351 15.630 -8.579 1.00 91.81 212 THR A CA 1
ATOM 1624 C C . THR A 1 212 ? 13.829 15.581 -8.528 1.00 91.81 212 THR A C 1
ATOM 1626 O O . THR A 1 212 ? 13.203 16.603 -8.830 1.00 91.81 212 THR A O 1
ATOM 1629 N N . PRO A 1 213 ? 13.222 14.445 -8.144 1.00 94.50 213 PRO A N 1
ATOM 1630 C CA . PRO A 1 213 ? 11.782 14.371 -7.960 1.00 94.50 213 PRO A CA 1
ATOM 1631 C C . PRO A 1 213 ? 11.288 15.355 -6.902 1.00 94.50 213 PRO A C 1
ATOM 1633 O O . PRO A 1 213 ? 11.937 15.566 -5.875 1.00 94.50 213 PRO A O 1
ATOM 1636 N N . ALA A 1 214 ? 10.127 15.958 -7.149 1.00 94.38 214 ALA A N 1
ATOM 1637 C CA . ALA A 1 214 ? 9.464 16.785 -6.150 1.00 94.38 214 ALA A CA 1
ATOM 1638 C C . ALA A 1 214 ? 8.986 15.907 -4.987 1.00 94.38 214 ALA A C 1
ATOM 1640 O O . ALA A 1 214 ? 8.410 14.844 -5.211 1.00 94.38 214 ALA A O 1
ATO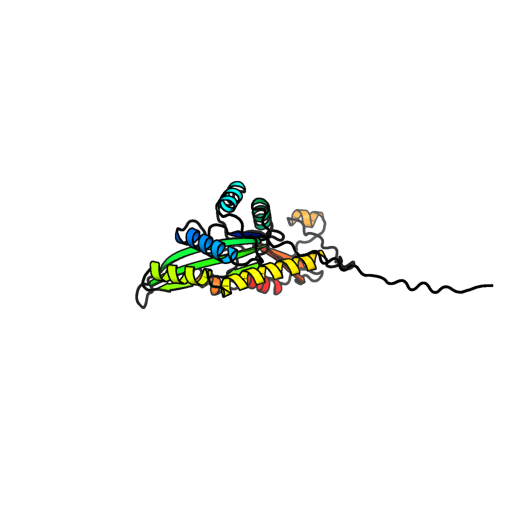M 1641 N N . TYR A 1 215 ? 9.197 16.366 -3.753 1.00 96.19 215 TYR A N 1
ATOM 1642 C CA . TYR A 1 215 ? 8.698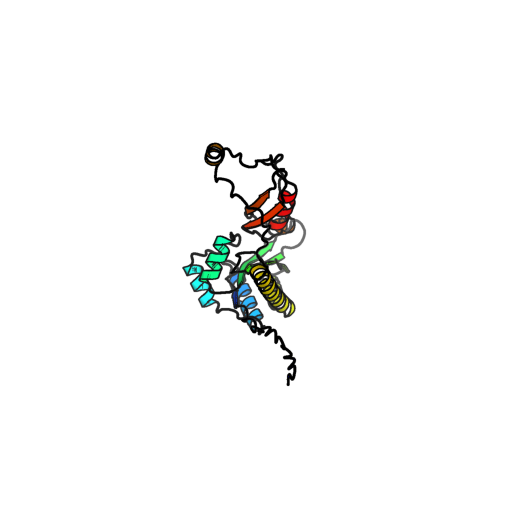 15.671 -2.572 1.00 96.19 215 TYR A CA 1
ATOM 1643 C C . TYR A 1 215 ? 7.191 15.952 -2.398 1.00 96.19 215 TYR A C 1
ATOM 1645 O O . TYR A 1 215 ? 6.828 17.119 -2.233 1.00 96.19 215 TYR A O 1
ATOM 1653 N N . PRO A 1 216 ? 6.306 14.939 -2.474 1.00 96.75 216 PRO A N 1
ATOM 1654 C CA . PRO A 1 216 ? 4.856 15.147 -2.460 1.00 96.75 216 PRO A CA 1
ATOM 1655 C C . PRO A 1 216 ? 4.317 15.634 -1.111 1.00 96.75 216 PRO A C 1
ATOM 1657 O O . PRO A 1 216 ? 4.759 15.175 -0.057 1.00 96.75 216 PRO A O 1
ATOM 1660 N N . ASP A 1 217 ? 3.256 16.448 -1.137 1.00 96.00 217 ASP A N 1
ATOM 1661 C CA . ASP A 1 217 ? 2.561 16.912 0.076 1.00 96.00 217 ASP A CA 1
ATOM 1662 C C . ASP A 1 217 ? 2.019 15.751 0.922 1.00 96.00 217 ASP A C 1
ATOM 1664 O O . ASP A 1 217 ? 2.040 15.796 2.152 1.00 96.00 217 ASP A O 1
ATOM 1668 N N . THR A 1 218 ? 1.568 14.673 0.277 1.00 94.06 218 THR A N 1
ATOM 1669 C CA . THR A 1 218 ? 1.102 13.460 0.957 1.00 94.06 218 THR A CA 1
ATOM 1670 C C . THR A 1 218 ? 2.209 12.767 1.747 1.00 94.06 218 THR A C 1
ATOM 1672 O O . THR A 1 218 ? 1.946 12.301 2.856 1.00 94.06 218 THR A O 1
ATOM 1675 N N . ALA A 1 219 ? 3.438 12.737 1.222 1.00 95.75 219 ALA A N 1
ATOM 1676 C CA . ALA A 1 219 ? 4.606 12.225 1.934 1.00 95.75 219 ALA A CA 1
ATOM 1677 C C . ALA A 1 219 ? 5.027 13.183 3.055 1.00 95.75 219 ALA A C 1
ATOM 1679 O O . ALA A 1 219 ? 5.246 12.741 4.181 1.00 95.75 219 ALA A O 1
ATOM 1680 N N . ALA A 1 220 ? 5.014 14.496 2.799 1.00 94.69 220 ALA A N 1
ATOM 1681 C CA . ALA A 1 220 ? 5.336 15.512 3.799 1.00 94.69 220 ALA A CA 1
ATOM 1682 C C . ALA A 1 220 ? 4.387 15.483 5.004 1.00 94.69 220 ALA A C 1
ATOM 1684 O O . ALA A 1 220 ? 4.832 15.503 6.149 1.00 94.69 220 ALA A O 1
ATOM 1685 N N . HIS A 1 221 ? 3.078 15.367 4.775 1.00 90.56 221 HIS A N 1
ATOM 1686 C CA . HIS A 1 221 ? 2.085 15.194 5.840 1.00 90.56 221 HIS A CA 1
ATOM 1687 C C . HIS A 1 221 ? 2.184 13.842 6.555 1.00 90.56 221 HIS A C 1
ATOM 1689 O O . HIS A 1 221 ? 1.649 13.672 7.655 1.00 90.56 221 HIS A O 1
ATOM 1695 N N . ALA A 1 222 ? 2.813 12.853 5.926 1.00 91.62 222 ALA A N 1
ATOM 1696 C CA . ALA A 1 222 ? 3.099 11.566 6.537 1.00 91.62 222 ALA A CA 1
ATOM 1697 C C . ALA A 1 222 ? 4.449 11.500 7.233 1.00 91.62 222 ALA A C 1
ATOM 1699 O O . ALA A 1 222 ? 4.676 10.521 7.935 1.00 91.62 222 ALA A O 1
ATOM 1700 N N . GLU A 1 223 ? 5.291 12.529 7.083 1.00 91.38 223 GLU A N 1
ATOM 1701 C CA . GLU A 1 223 ? 6.698 12.475 7.486 1.00 91.38 223 GLU A CA 1
ATOM 1702 C C . GLU A 1 223 ? 7.362 11.201 6.912 1.00 91.38 223 GLU A C 1
ATOM 1704 O O . GLU A 1 223 ? 8.165 10.546 7.569 1.00 91.38 223 GLU A O 1
ATOM 1709 N N . ALA A 1 224 ? 6.952 10.809 5.696 1.00 93.75 224 ALA A N 1
ATOM 1710 C CA . ALA A 1 224 ? 7.296 9.528 5.093 1.00 93.75 224 ALA A CA 1
ATOM 1711 C C . ALA A 1 224 ? 8.580 9.627 4.266 1.00 93.75 224 ALA A C 1
ATOM 1713 O O . ALA A 1 224 ? 8.717 10.493 3.398 1.00 93.75 224 ALA A O 1
ATOM 1714 N N . GLU A 1 225 ? 9.484 8.682 4.493 1.00 94.25 225 GLU A N 1
ATOM 1715 C CA . GLU A 1 225 ? 10.715 8.500 3.732 1.00 94.25 225 GLU A CA 1
ATOM 1716 C C . GLU A 1 225 ? 10.804 7.043 3.278 1.00 94.25 225 GLU A C 1
ATOM 1718 O O . GLU A 1 225 ? 10.513 6.123 4.045 1.00 94.25 225 GLU A O 1
ATOM 1723 N N . ALA A 1 226 ? 11.160 6.839 2.012 1.00 94.94 226 ALA A N 1
ATOM 1724 C CA . ALA A 1 226 ? 11.230 5.526 1.391 1.00 94.94 226 ALA A CA 1
ATOM 1725 C C . ALA A 1 226 ? 12.087 5.579 0.122 1.00 94.94 226 ALA A C 1
ATOM 1727 O O . ALA A 1 226 ? 12.336 6.650 -0.438 1.00 94.94 226 ALA A O 1
ATOM 1728 N N . ILE A 1 227 ? 12.512 4.406 -0.342 1.00 95.69 227 ILE A N 1
ATOM 1729 C CA . ILE A 1 227 ? 13.267 4.235 -1.582 1.00 95.69 227 ILE A CA 1
ATOM 1730 C C . ILE A 1 227 ? 12.300 3.834 -2.695 1.00 95.69 227 ILE A C 1
ATOM 1732 O O . ILE A 1 227 ? 11.506 2.910 -2.522 1.00 95.69 227 ILE A O 1
ATOM 1736 N N . VAL A 1 228 ? 12.395 4.503 -3.845 1.00 97.44 228 VAL A N 1
ATOM 1737 C CA . VAL A 1 228 ? 11.683 4.120 -5.069 1.00 97.44 228 VAL A CA 1
ATOM 1738 C C . VAL A 1 228 ? 12.711 3.695 -6.105 1.00 97.44 228 VAL A C 1
ATOM 1740 O O . VAL A 1 228 ? 13.472 4.524 -6.603 1.00 97.44 228 VAL A O 1
ATOM 1743 N N . ASP A 1 229 ? 12.707 2.408 -6.440 1.00 96.94 229 ASP A N 1
ATOM 1744 C CA . ASP A 1 229 ? 13.544 1.859 -7.506 1.00 96.94 229 ASP A CA 1
ATOM 1745 C C . ASP A 1 229 ? 12.691 1.726 -8.770 1.00 96.94 229 ASP A C 1
ATOM 1747 O O . ASP A 1 229 ? 11.548 1.263 -8.706 1.00 96.94 229 ASP A O 1
ATOM 1751 N N . VAL A 1 230 ? 13.232 2.115 -9.926 1.00 95.31 230 VAL A N 1
ATOM 1752 C CA . VAL A 1 230 ? 12.552 1.983 -11.221 1.00 95.31 230 VAL A CA 1
ATOM 1753 C C . VAL A 1 230 ? 13.438 1.290 -12.249 1.00 95.31 230 VAL A C 1
ATOM 1755 O O . VAL A 1 230 ? 14.640 1.532 -12.308 1.00 95.31 230 VAL A O 1
ATOM 1758 N N . LEU A 1 231 ? 12.820 0.463 -13.089 1.00 92.75 231 LEU A N 1
ATOM 1759 C CA . LEU A 1 231 ? 13.402 -0.019 -14.337 1.00 92.75 231 LEU A CA 1
ATOM 1760 C C . LEU A 1 231 ? 12.950 0.898 -15.467 1.00 92.75 231 LEU A C 1
ATOM 1762 O O . LEU A 1 231 ? 11.777 1.283 -15.525 1.00 92.75 231 LEU A O 1
ATOM 1766 N N . VAL A 1 232 ? 13.886 1.256 -16.338 1.00 91.38 232 VAL A N 1
ATOM 1767 C CA . VAL A 1 232 ? 13.672 2.222 -17.412 1.00 91.38 232 VAL A CA 1
ATOM 1768 C C . VAL A 1 232 ? 14.129 1.599 -18.718 1.00 91.38 232 VAL A C 1
ATOM 1770 O O . VAL A 1 232 ? 15.298 1.248 -18.846 1.00 91.38 232 VAL A O 1
ATOM 1773 N N . ASP A 1 233 ? 13.215 1.505 -19.677 1.00 90.62 233 ASP A N 1
ATOM 1774 C CA . ASP A 1 233 ? 13.556 1.113 -21.039 1.00 90.62 233 ASP A CA 1
ATOM 1775 C C . ASP A 1 233 ? 13.844 2.382 -21.844 1.00 90.62 233 ASP A C 1
ATOM 1777 O O . ASP A 1 233 ? 13.063 3.345 -21.817 1.00 90.62 233 ASP A O 1
ATOM 1781 N N . LEU A 1 234 ? 14.959 2.373 -22.567 1.00 88.62 234 LEU A N 1
ATOM 1782 C CA . LEU A 1 234 ? 15.412 3.472 -23.412 1.00 88.62 234 LEU A CA 1
ATOM 1783 C C . LEU A 1 234 ? 15.372 3.044 -24.877 1.00 88.62 234 LEU A C 1
ATOM 1785 O O . LEU A 1 234 ? 15.595 1.874 -25.182 1.00 88.62 234 LEU A O 1
ATOM 1789 N N . ASP A 1 235 ? 15.094 3.983 -25.775 1.00 86.56 235 ASP A N 1
ATOM 1790 C CA . ASP A 1 235 ? 15.303 3.753 -27.204 1.00 86.56 235 ASP A CA 1
ATOM 1791 C C . ASP A 1 235 ? 16.737 4.093 -27.647 1.00 86.56 235 ASP A C 1
ATOM 1793 O O . ASP A 1 235 ? 17.556 4.598 -26.876 1.00 86.56 235 ASP A O 1
ATOM 1797 N N . GLU A 1 236 ? 17.034 3.838 -28.923 1.00 84.31 236 GLU A N 1
ATOM 1798 C CA . GLU A 1 236 ? 18.332 4.126 -29.552 1.00 84.31 236 GLU A CA 1
ATOM 1799 C C . GLU A 1 236 ? 18.724 5.616 -29.489 1.00 84.31 236 GLU A C 1
ATOM 1801 O O . GLU A 1 236 ? 19.897 5.959 -29.636 1.00 84.31 236 GLU A O 1
ATOM 1806 N N . SER A 1 237 ? 17.761 6.519 -29.279 1.00 85.88 237 SER A N 1
ATOM 1807 C CA . SER A 1 237 ? 18.007 7.956 -29.129 1.00 85.88 237 SER A CA 1
ATOM 1808 C C . SER A 1 237 ? 18.244 8.387 -27.678 1.00 85.88 237 SER A C 1
ATOM 1810 O O . SER A 1 237 ? 18.618 9.536 -27.438 1.00 85.88 237 SER A O 1
ATOM 1812 N N . GLY A 1 238 ? 18.101 7.460 -26.725 1.00 86.56 238 GLY A N 1
ATOM 1813 C CA . GLY A 1 238 ? 18.234 7.712 -25.295 1.00 86.56 238 GLY A CA 1
ATOM 1814 C C . GLY A 1 238 ? 16.973 8.299 -24.655 1.00 86.5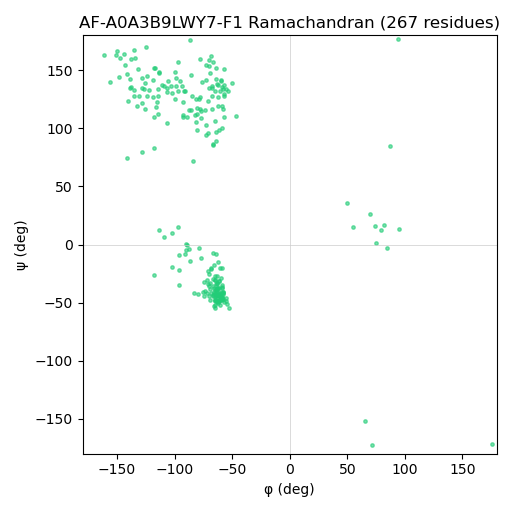6 238 GLY A C 1
ATOM 1815 O O . GLY A 1 238 ? 17.044 8.840 -23.547 1.00 86.56 238 GLY A O 1
ATOM 1816 N N . GLU A 1 239 ? 15.823 8.202 -25.324 1.00 90.69 239 GLU A N 1
ATOM 1817 C CA . GLU A 1 239 ? 14.532 8.628 -24.784 1.00 90.69 239 GLU A CA 1
ATOM 1818 C C . GLU A 1 239 ? 13.889 7.520 -23.948 1.00 90.69 239 GLU A C 1
ATOM 1820 O O . GLU A 1 239 ? 14.003 6.329 -24.241 1.00 90.69 239 GLU A O 1
ATOM 1825 N N . VAL A 1 240 ? 13.174 7.918 -22.895 1.00 91.94 240 VAL A N 1
ATOM 1826 C CA . VAL A 1 240 ? 12.478 6.985 -22.002 1.00 91.94 240 VAL A CA 1
ATOM 1827 C C . VAL A 1 240 ? 11.194 6.481 -22.656 1.00 91.94 240 VAL A C 1
ATOM 1829 O O . VAL A 1 240 ? 10.234 7.232 -22.824 1.00 91.94 240 VAL A O 1
ATOM 1832 N N . THR A 1 241 ? 11.134 5.183 -22.951 1.00 91.56 241 THR A N 1
ATOM 1833 C CA . THR A 1 241 ? 9.962 4.551 -23.583 1.00 91.56 241 THR A CA 1
ATOM 1834 C C . THR A 1 241 ? 9.024 3.912 -22.564 1.00 91.56 241 THR A C 1
ATOM 1836 O O . THR A 1 241 ? 7.799 3.958 -22.715 1.00 91.56 241 THR A O 1
ATOM 1839 N N . ARG A 1 242 ? 9.576 3.348 -21.486 1.00 92.38 242 ARG A N 1
ATOM 1840 C CA . ARG A 1 242 ? 8.811 2.674 -20.432 1.00 92.38 242 ARG A CA 1
ATOM 1841 C C . ARG A 1 242 ? 9.500 2.822 -19.083 1.00 92.38 242 ARG A C 1
ATOM 1843 O O . ARG A 1 242 ? 10.719 2.818 -18.982 1.00 92.38 242 ARG A O 1
ATOM 1850 N N . VAL A 1 243 ? 8.685 2.962 -18.039 1.00 94.44 243 VAL A N 1
ATOM 1851 C CA . VAL A 1 243 ? 9.132 3.049 -16.643 1.00 94.44 243 VAL A CA 1
ATOM 1852 C C . VAL A 1 243 ? 8.301 2.080 -15.815 1.00 94.44 243 VAL A C 1
ATOM 1854 O O . VAL A 1 243 ? 7.069 2.118 -15.872 1.00 94.44 243 VAL A O 1
ATOM 1857 N N . ILE A 1 244 ? 8.964 1.225 -15.044 1.00 93.81 244 ILE A N 1
ATOM 1858 C CA . ILE A 1 244 ? 8.338 0.233 -14.168 1.00 93.81 244 ILE A CA 1
ATOM 1859 C C . ILE A 1 244 ? 8.856 0.455 -12.756 1.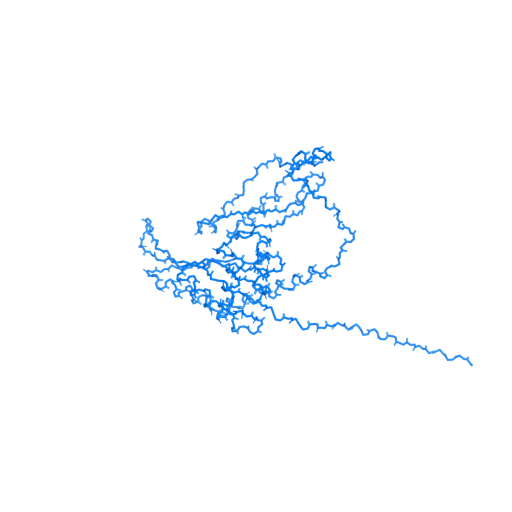00 93.81 244 ILE A C 1
ATOM 1861 O O . ILE A 1 244 ? 10.061 0.459 -12.539 1.00 93.81 244 ILE A O 1
ATOM 1865 N N . VAL A 1 245 ? 7.959 0.587 -11.784 1.00 96.81 245 VAL A N 1
ATOM 1866 C CA . VAL A 1 245 ? 8.344 0.650 -10.370 1.00 96.81 245 VAL A CA 1
ATOM 1867 C C . VAL A 1 245 ? 8.771 -0.743 -9.902 1.00 96.81 245 VAL A C 1
ATOM 1869 O O . VAL A 1 245 ? 7.962 -1.669 -9.898 1.00 96.81 245 VAL A O 1
ATOM 1872 N N . ALA A 1 246 ? 10.043 -0.883 -9.532 1.00 97.06 246 ALA A N 1
ATOM 1873 C CA . ALA A 1 246 ? 10.671 -2.106 -9.031 1.00 97.06 246 ALA A CA 1
ATOM 1874 C C . ALA A 1 246 ? 10.714 -2.176 -7.495 1.00 97.06 246 ALA A C 1
ATOM 1876 O O . ALA A 1 246 ? 10.784 -3.267 -6.928 1.00 97.06 246 ALA A O 1
ATOM 1877 N N . ARG A 1 247 ? 10.623 -1.027 -6.822 1.00 98.12 247 ARG A N 1
ATOM 1878 C CA . ARG A 1 247 ? 10.358 -0.900 -5.386 1.00 98.12 247 ARG A CA 1
ATOM 1879 C C . ARG A 1 247 ? 9.424 0.272 -5.177 1.00 98.12 247 ARG A C 1
ATOM 1881 O O . ARG A 1 247 ? 9.724 1.375 -5.622 1.00 98.12 247 ARG A O 1
ATOM 1888 N N . TRP A 1 248 ? 8.297 0.006 -4.535 1.00 98.12 248 TRP A N 1
ATOM 1889 C CA . TRP A 1 248 ? 7.247 0.990 -4.313 1.00 98.12 248 TRP A CA 1
ATOM 1890 C C . TRP A 1 248 ? 7.328 1.557 -2.901 1.00 98.12 248 TRP A C 1
ATOM 1892 O O . TRP A 1 248 ? 7.709 0.867 -1.954 1.00 98.12 248 TRP A O 1
ATOM 1902 N N . ALA A 1 249 ? 6.934 2.814 -2.765 1.00 96.75 249 ALA A N 1
ATOM 1903 C CA . ALA A 1 249 ? 6.912 3.553 -1.513 1.00 96.75 249 ALA A CA 1
ATOM 1904 C C . ALA A 1 249 ? 5.501 4.003 -1.116 1.00 96.75 249 ALA A C 1
ATOM 1906 O O . ALA A 1 249 ? 5.237 4.214 0.066 1.00 96.75 249 ALA A O 1
ATOM 1907 N N . GLY A 1 250 ? 4.593 4.176 -2.080 1.00 96.00 250 GLY A N 1
ATOM 1908 C CA . GLY A 1 250 ? 3.341 4.893 -1.875 1.00 96.00 250 GLY A CA 1
ATOM 1909 C C . GLY A 1 250 ? 3.570 6.376 -1.572 1.00 96.00 250 GLY A C 1
ATOM 1910 O O . GLY A 1 250 ? 4.538 6.990 -2.019 1.00 96.00 250 GLY A O 1
ATOM 1911 N N . PHE A 1 251 ? 2.645 6.990 -0.834 1.00 96.75 251 PHE A N 1
ATOM 1912 C CA . PHE A 1 251 ? 2.686 8.406 -0.430 1.00 96.75 251 PHE A CA 1
ATOM 1913 C C . PHE A 1 251 ? 2.826 9.438 -1.567 1.00 96.75 251 PHE A C 1
ATOM 1915 O O . PHE A 1 251 ? 3.127 10.604 -1.301 1.00 96.75 251 PHE A O 1
ATOM 1922 N N . GLY A 1 252 ? 2.594 9.051 -2.823 1.00 96.00 252 GLY A N 1
ATOM 1923 C CA . GLY A 1 252 ? 2.830 9.900 -3.997 1.00 96.00 252 GLY A CA 1
ATOM 1924 C C . GLY A 1 252 ? 4.280 9.883 -4.504 1.00 96.00 252 GLY A C 1
ATOM 1925 O O . GLY A 1 252 ? 4.596 10.562 -5.483 1.00 96.00 252 GLY A O 1
ATOM 1926 N N . LEU A 1 253 ? 5.186 9.175 -3.814 1.00 97.38 253 LEU A N 1
ATOM 1927 C CA . LEU A 1 253 ? 6.617 9.130 -4.135 1.00 97.38 253 LEU A CA 1
ATOM 1928 C C . LEU A 1 253 ? 6.868 8.354 -5.431 1.00 97.38 253 LEU A C 1
ATOM 1930 O O . LEU A 1 253 ? 7.732 8.737 -6.225 1.00 97.38 253 LEU A O 1
ATOM 1934 N N . ASP A 1 254 ? 6.077 7.308 -5.666 1.00 97.06 254 ASP A N 1
ATOM 1935 C CA . ASP A 1 254 ? 6.142 6.489 -6.875 1.00 97.06 254 ASP A CA 1
ATOM 1936 C C . ASP A 1 254 ? 5.812 7.340 -8.110 1.00 97.06 254 ASP A C 1
ATOM 1938 O O . ASP A 1 254 ? 6.586 7.406 -9.067 1.00 97.06 254 ASP A O 1
ATOM 1942 N N . GLU A 1 255 ? 4.700 8.076 -8.062 1.00 96.50 255 GLU A N 1
ATOM 1943 C CA . GLU A 1 255 ? 4.242 8.939 -9.147 1.00 96.50 255 GLU A CA 1
ATOM 1944 C C . GLU A 1 255 ? 5.207 10.102 -9.393 1.00 96.50 255 GLU A C 1
ATOM 1946 O O . GLU A 1 255 ? 5.519 10.410 -10.545 1.00 96.50 255 GLU A O 1
ATOM 1951 N N . ALA A 1 256 ? 5.721 10.733 -8.333 1.00 97.31 256 ALA A N 1
ATOM 1952 C CA . ALA A 1 256 ? 6.715 11.797 -8.456 1.00 97.31 256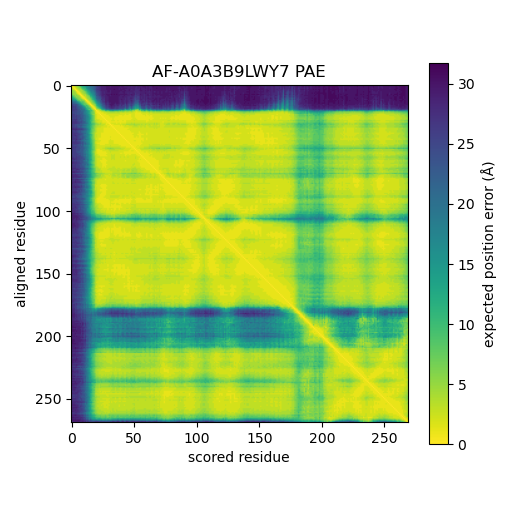 ALA A CA 1
ATOM 1953 C C . ALA A 1 256 ? 8.005 11.300 -9.128 1.00 97.31 256 ALA A C 1
ATOM 1955 O O . ALA A 1 256 ? 8.551 11.981 -10.004 1.00 97.31 256 ALA A O 1
ATOM 1956 N N . THR A 1 257 ? 8.460 10.097 -8.771 1.00 96.81 257 THR A N 1
ATOM 1957 C CA . THR A 1 257 ? 9.639 9.461 -9.372 1.00 96.81 257 THR A CA 1
ATOM 1958 C C . THR A 1 257 ? 9.395 9.148 -10.844 1.00 96.81 257 THR A C 1
ATOM 1960 O O . THR A 1 257 ? 10.161 9.596 -11.696 1.00 96.81 257 THR A O 1
ATOM 1963 N N . VAL A 1 258 ? 8.294 8.464 -11.172 1.00 96.56 258 VAL A N 1
ATOM 1964 C CA . VAL A 1 258 ? 7.943 8.112 -12.558 1.00 96.56 258 VAL A CA 1
ATOM 1965 C C . VAL A 1 258 ? 7.812 9.360 -13.432 1.00 96.56 258 VAL A C 1
ATOM 1967 O O . VAL A 1 258 ? 8.371 9.406 -14.528 1.00 96.56 258 VAL A O 1
ATOM 1970 N N . ASN A 1 259 ? 7.125 10.398 -12.948 1.00 96.50 259 ASN A N 1
ATOM 1971 C CA . ASN A 1 259 ? 6.958 11.652 -13.684 1.00 96.50 259 ASN A CA 1
ATOM 1972 C C . ASN A 1 259 ? 8.291 12.361 -13.940 1.00 96.50 259 ASN A C 1
ATOM 1974 O O . ASN A 1 259 ? 8.451 12.995 -14.981 1.00 96.50 259 ASN A O 1
ATOM 1978 N N . THR A 1 260 ? 9.238 12.259 -13.010 1.00 95.88 260 THR A N 1
ATOM 1979 C CA . THR A 1 260 ? 10.573 12.852 -13.154 1.00 95.88 260 THR A CA 1
ATOM 1980 C C . THR A 1 260 ? 11.424 12.061 -14.136 1.00 95.88 260 THR A C 1
ATOM 1982 O O . THR A 1 260 ? 12.052 12.645 -15.015 1.00 95.88 260 THR A O 1
ATOM 1985 N N . VAL A 1 261 ? 11.407 10.731 -14.032 1.00 94.31 261 VAL A N 1
ATOM 1986 C CA . VAL A 1 261 ? 12.175 9.843 -14.912 1.00 94.31 261 VAL A CA 1
ATOM 1987 C C . VAL A 1 261 ? 11.717 9.973 -16.359 1.00 94.31 261 VAL A C 1
ATOM 1989 O O . VAL A 1 261 ? 12.556 10.051 -17.243 1.00 94.31 261 VAL A O 1
ATOM 1992 N N . ARG A 1 262 ? 10.414 10.130 -16.610 1.00 94.69 262 ARG A N 1
ATOM 1993 C CA . ARG A 1 262 ? 9.879 10.398 -17.958 1.00 94.69 262 ARG A CA 1
ATOM 1994 C C . ARG A 1 262 ? 10.356 11.710 -18.591 1.00 94.69 262 ARG A C 1
ATOM 1996 O O . ARG A 1 262 ? 10.158 11.902 -19.781 1.00 94.69 262 ARG A O 1
ATOM 2003 N N . GLN A 1 263 ? 10.928 12.626 -17.811 1.00 93.31 263 GLN A N 1
ATOM 2004 C CA . GLN A 1 263 ? 11.517 13.873 -18.314 1.00 93.31 263 GLN A CA 1
ATOM 2005 C C . GLN A 1 263 ? 13.034 13.755 -18.518 1.00 93.31 263 GLN A C 1
ATOM 2007 O O . GLN A 1 263 ? 13.659 14.674 -19.054 1.00 93.31 263 GLN A O 1
ATOM 2012 N N . LEU A 1 264 ? 13.649 12.659 -18.062 1.00 91.75 264 LEU A N 1
ATOM 2013 C CA . LEU A 1 264 ? 15.063 12.405 -18.287 1.00 91.75 264 LEU A CA 1
ATOM 2014 C C . LEU A 1 264 ? 15.291 12.027 -19.742 1.00 91.75 264 LEU A C 1
ATOM 2016 O O . LEU A 1 264 ? 14.509 11.309 -20.349 1.00 91.75 264 LEU A O 1
ATOM 2020 N N . HIS A 1 265 ? 16.404 12.520 -20.258 1.00 89.88 265 HIS A N 1
ATOM 2021 C CA . HIS A 1 265 ? 16.952 12.125 -21.541 1.00 89.88 265 HIS A CA 1
ATOM 2022 C C . HIS A 1 265 ? 18.325 11.534 -21.232 1.00 89.88 265 HIS A C 1
ATOM 2024 O O . HIS A 1 265 ? 19.048 12.061 -20.368 1.00 89.88 265 HIS A O 1
ATOM 2030 N N . PHE A 1 266 ? 18.702 10.472 -21.926 1.00 88.75 266 PHE A N 1
ATOM 2031 C CA . PHE A 1 266 ? 19.961 9.770 -21.727 1.00 88.75 266 PHE A CA 1
ATOM 2032 C C . PHE A 1 266 ? 20.852 9.931 -22.949 1.00 88.75 266 PHE A C 1
ATOM 2034 O O . PHE A 1 266 ? 20.375 10.052 -24.069 1.00 88.75 266 PHE A O 1
ATOM 2041 N N . PHE A 1 267 ? 22.166 9.944 -22.738 1.00 82.56 267 PHE A N 1
ATOM 2042 C CA . PHE A 1 267 ? 23.085 9.777 -23.854 1.00 82.56 267 PHE A CA 1
ATOM 2043 C C . PHE A 1 267 ? 22.818 8.410 -24.502 1.00 82.56 267 PHE A C 1
ATOM 2045 O O . PHE A 1 267 ? 22.749 7.430 -23.753 1.00 82.56 267 PHE A O 1
ATOM 2052 N N . PRO A 1 268 ? 22.700 8.345 -25.841 1.00 75.31 268 PRO A N 1
ATOM 2053 C CA . PRO A 1 268 ? 22.632 7.082 -26.564 1.00 75.31 268 PRO A CA 1
ATOM 2054 C C . PRO A 1 268 ? 23.766 6.144 -26.140 1.00 75.31 268 PRO A C 1
ATOM 2056 O O . PRO A 1 268 ? 24.893 6.609 -25.911 1.00 75.31 268 PRO A O 1
ATOM 2059 N N . ALA A 1 269 ? 23.426 4.862 -26.002 1.00 62.88 269 ALA A N 1
ATOM 2060 C CA . ALA A 1 269 ? 24.363 3.789 -25.682 1.00 62.88 269 ALA A CA 1
ATOM 2061 C C . ALA A 1 269 ? 25.314 3.503 -26.854 1.00 62.88 269 ALA A C 1
ATOM 2063 O O . ALA A 1 269 ? 24.869 3.613 -28.021 1.00 62.88 269 ALA A O 1
#

Sequence (269 aa):
MLLAASFLSFNLSAAGQTSGRVPTIAVLDFGDSALGRRASERLAESLKLDNSLRVDDQDQVRAAARGAGYSGSINLSLNEARDLGAALGSDFFILGDAQTLRRSPSEGPVYFESYASIFLVSAHTGRLIRWERPNFKAATAATAEQSLLAQLTTSEARHDYASLIRRAQEDERSERAAPIDPQIPIIEEAPEDDKLAEAEGLRLPRPYRRLTPAYPDTAAHAEAEAIVDVLVDLDESGEVTRVIVARWAGFGLDEATVNTVRQLHFFPA

Foldseek 3Di:
DDDDDDDDDPPPPPPPPPVDDQFEEEQAQAPDDPLSNVLSVLLLVLLVVDPSYHYDDHVLLHVLCVVLVNDQDPWDFQVRLLSSLVSSVGQKYKYWHWDKDFDDDPDDDIKIKTKIWMWIAGNHRRDTLDTDIDMAIGRDRVVRSVVSSVVSNDPVVSVVVSVSSVVVVVVVVCVVVPPPPPPPPPQDDQDPDQVVCVVVVHGDWDWPDDDDFDDDPQCVVVVFDHDWDWDFGADQQQATDDIDTRIDRPSCVNVSVVVRVNPTGIHGD

Secondary structure (DSSP, 8-state):
-------------------PPPPEEEE--SSSSHHHHHHHHHHHHHHTT-TT-EEPPHHHHHHHHHHTT----S--BHHHHHHHHHHHT-SEEEEEEEEEEEE--SSS--EEEEEEEEEEEETTT--EEEEE--EEEESSHHHHHHHHHHHHTSHHHHHHHHHHHHHHHHHHHHHHHS---TT----PPPPSSHHHHHHTT-----BSSPPPPPPPHHHHHHT-----EEEEEE-TTSBEEEEEEEE---TTHHHHHHHHHTT-BB---

pLDDT: mean 89.17, std 15.59, range [35.66, 98.75]